Protein AF-A0A1C6SBW3-F1 (afdb_monomer_lite)

Foldseek 3Di:
DQFFQNDFPDDDDDDDDDDDDDFAADPPGRPSRCRLLVVVLVCVLLLFCQLVLQVLSLLLLLRTYPCVVVVRVVPDHTRQKDKDKDWDADPPQDDPVNRQQRIKIKIWIAGNDPNRTFIFIDRGDQAQDDPDSVSRRVCHVVSVVVTAQPVRPHTDTSNCSNCVPPNPWRDDQDDRDCPSHPDDQDDPVPDDPVPDDPVNVVVSVCVRTVVVVVVVVVVVVVVVVVVVVVVVVVVVVVVVVVVCVVPDDDD

Sequence (251 aa):
MINISRLSTHPVPITSRGLITVAGQGPSDSNGAGKSSFIAGLSLLHADDQWRLQSGAQAAAELLFTAELAGQEVVHANADHGYIIGVFVPPASHTIAEIEADALTVWLRINRQAPHVELRWKPQRHVAYGDTENDRAAGADQLWDTLPSSNGRTNIRANKLARTLYGRTVRCVSFLSTSVRASATANLLAQPLNELTPERIFDAIGALTGLNREIDDELKARQKEYQHAVDAQRAQHEYDEWNRRVTSPRT

Structure (mmCIF, N/CA/C/O backbone):
data_AF-A0A1C6SBW3-F1
#
_entry.id   AF-A0A1C6SBW3-F1
#
loop_
_atom_site.group_PDB
_atom_site.id
_atom_site.type_symbol
_atom_site.label_atom_id
_atom_site.label_alt_id
_atom_site.label_comp_id
_atom_site.label_asym_id
_atom_site.label_entity_id
_atom_site.label_seq_id
_atom_site.pdbx_PDB_ins_code
_atom_site.Cartn_x
_atom_site.Cartn_y
_atom_site.Cartn_z
_atom_site.occupancy
_atom_site.B_iso_or_equiv
_atom_site.auth_seq_id
_atom_site.auth_comp_id
_atom_site.auth_asym_id
_atom_site.auth_atom_id
_atom_site.pdbx_PDB_model_num
ATOM 1 N N . MET A 1 1 ? 5.468 -1.674 -20.970 1.00 56.00 1 MET A N 1
ATOM 2 C CA . MET A 1 1 ? 4.285 -0.890 -20.535 1.00 56.00 1 MET A CA 1
ATOM 3 C C . MET A 1 1 ? 4.614 -0.299 -19.174 1.00 56.00 1 MET A C 1
ATOM 5 O O . MET A 1 1 ? 5.057 -1.048 -18.313 1.00 56.00 1 MET A O 1
ATOM 9 N N . ILE A 1 2 ? 4.507 1.020 -19.008 1.00 60.41 2 ILE A N 1
ATOM 10 C CA . ILE A 1 2 ? 4.788 1.682 -17.731 1.00 60.41 2 ILE A CA 1
ATOM 11 C C . ILE A 1 2 ? 3.459 1.819 -16.993 1.00 60.41 2 ILE A C 1
ATOM 13 O O . ILE A 1 2 ? 2.593 2.565 -17.434 1.00 60.41 2 ILE A O 1
ATOM 17 N N . ASN A 1 3 ? 3.280 1.078 -15.902 1.00 84.06 3 ASN A N 1
ATOM 18 C CA . ASN A 1 3 ? 1.974 1.002 -15.241 1.00 84.06 3 ASN A CA 1
ATOM 19 C C . ASN A 1 3 ? 1.889 1.887 -13.991 1.00 84.06 3 ASN A C 1
ATOM 21 O O . ASN A 1 3 ? 0.816 2.389 -13.666 1.00 84.06 3 ASN A O 1
ATOM 25 N N . ILE A 1 4 ? 3.023 2.133 -13.325 1.00 86.44 4 ILE A N 1
ATOM 26 C CA . ILE A 1 4 ? 3.141 3.020 -12.161 1.00 86.44 4 ILE A CA 1
ATOM 27 C C . ILE A 1 4 ? 4.063 4.190 -12.515 1.00 86.44 4 ILE A C 1
ATOM 29 O O . ILE A 1 4 ? 5.281 4.021 -12.611 1.00 86.44 4 ILE A O 1
ATOM 33 N N . SER A 1 5 ? 3.493 5.388 -12.659 1.00 84.62 5 SER A N 1
ATOM 34 C CA . SER A 1 5 ? 4.210 6.631 -12.962 1.00 84.62 5 SER A CA 1
ATOM 35 C C . SER A 1 5 ? 5.200 6.418 -14.109 1.00 84.62 5 SER A C 1
ATOM 37 O O . SER A 1 5 ? 4.789 5.912 -15.136 1.00 84.62 5 SER A O 1
ATOM 39 N N . ARG A 1 6 ? 6.482 6.766 -13.958 1.00 80.94 6 ARG A N 1
ATOM 40 C CA . ARG A 1 6 ? 7.575 6.470 -14.902 1.00 80.94 6 ARG A CA 1
ATOM 41 C C . ARG A 1 6 ? 8.587 5.468 -14.333 1.00 80.94 6 ARG A C 1
ATOM 43 O O . ARG A 1 6 ? 9.769 5.528 -14.659 1.00 80.94 6 ARG A O 1
ATOM 50 N N . LEU A 1 7 ? 8.149 4.611 -13.408 1.00 85.12 7 LEU A N 1
ATOM 51 C CA . LEU A 1 7 ? 9.032 3.663 -12.733 1.00 85.12 7 LEU A CA 1
ATOM 52 C C . LEU A 1 7 ? 9.333 2.465 -13.627 1.00 85.12 7 LEU A C 1
ATOM 54 O O . LEU A 1 7 ? 8.439 1.931 -14.280 1.00 85.12 7 LEU A O 1
ATOM 58 N N . SER A 1 8 ? 10.590 2.026 -13.592 1.00 85.44 8 SER A N 1
ATOM 59 C CA . SER A 1 8 ? 10.989 0.793 -14.261 1.00 85.44 8 SER A CA 1
ATOM 60 C C . SER A 1 8 ? 10.580 -0.449 -13.465 1.00 85.44 8 SER A C 1
ATOM 62 O O . SER A 1 8 ? 10.427 -0.380 -12.245 1.00 85.44 8 SER A O 1
ATOM 64 N N . THR A 1 9 ? 10.522 -1.609 -14.114 1.00 87.81 9 THR A N 1
ATOM 65 C CA . THR A 1 9 ? 10.262 -2.903 -13.443 1.00 87.81 9 THR A CA 1
ATOM 66 C C . THR A 1 9 ? 11.461 -3.498 -12.687 1.00 87.81 9 THR A C 1
ATOM 68 O O . THR A 1 9 ? 11.417 -4.662 -12.285 1.00 87.81 9 THR A O 1
ATOM 71 N N . HIS A 1 10 ? 12.561 -2.757 -12.519 1.00 86.50 10 HIS A N 1
ATOM 72 C CA . HIS A 1 10 ? 13.754 -3.271 -11.843 1.00 86.50 10 HIS A CA 1
ATOM 73 C C . HIS A 1 10 ? 13.516 -3.444 -10.334 1.00 86.50 10 HIS A C 1
ATOM 75 O O . HIS A 1 10 ? 12.997 -2.528 -9.689 1.00 86.50 10 HIS A O 1
ATOM 81 N N . PRO A 1 11 ? 13.918 -4.585 -9.745 1.00 87.56 11 PRO A N 1
ATOM 82 C CA . PRO A 1 11 ? 13.812 -4.784 -8.308 1.00 87.56 11 PRO A CA 1
ATOM 83 C C . PRO A 1 11 ? 14.767 -3.838 -7.576 1.00 87.56 11 PRO A C 1
ATOM 85 O O . PRO A 1 11 ? 15.949 -3.750 -7.907 1.00 87.56 11 PRO A O 1
ATOM 88 N N . VAL A 1 12 ? 14.256 -3.156 -6.552 1.00 89.75 12 VAL A N 1
ATOM 89 C CA . VAL A 1 12 ? 15.050 -2.264 -5.703 1.00 89.75 12 VAL A CA 1
ATOM 90 C C . VAL A 1 12 ? 15.245 -2.936 -4.343 1.00 89.75 12 VAL A C 1
ATOM 92 O O . VAL A 1 12 ? 14.264 -3.103 -3.616 1.00 89.75 12 VAL A O 1
ATOM 95 N N . PRO A 1 13 ? 16.474 -3.348 -3.979 1.00 87.44 13 PRO A N 1
ATOM 96 C CA . PRO A 1 13 ? 16.734 -3.911 -2.663 1.00 87.44 13 PRO A CA 1
ATOM 97 C C . PRO A 1 13 ? 16.635 -2.811 -1.604 1.00 87.44 13 PRO A C 1
ATOM 99 O O . PRO A 1 13 ? 17.234 -1.743 -1.737 1.00 87.44 13 PRO A O 1
ATOM 102 N N . ILE A 1 14 ? 15.883 -3.079 -0.538 1.00 84.62 14 ILE A N 1
ATOM 103 C CA . ILE A 1 14 ? 15.691 -2.149 0.575 1.00 84.62 14 ILE A CA 1
ATOM 104 C C . ILE A 1 14 ? 16.037 -2.869 1.871 1.00 84.62 14 ILE A C 1
ATOM 106 O O . ILE A 1 14 ? 15.528 -3.953 2.145 1.00 84.62 14 ILE A O 1
ATOM 110 N N . THR A 1 15 ? 16.893 -2.252 2.681 1.00 77.94 15 THR A N 1
ATOM 111 C CA . THR A 1 15 ? 17.213 -2.749 4.019 1.00 77.94 15 THR A CA 1
ATOM 112 C C . THR A 1 15 ? 16.279 -2.136 5.059 1.00 77.94 15 THR A C 1
ATOM 114 O O . THR A 1 15 ? 16.044 -0.926 5.077 1.00 77.94 15 THR A O 1
ATOM 117 N N . SER A 1 16 ? 15.739 -2.969 5.948 1.00 64.94 16 SER A N 1
ATOM 118 C CA . SER A 1 16 ? 15.043 -2.494 7.140 1.00 64.94 16 SER A CA 1
ATOM 119 C C . SER A 1 16 ? 16.086 -2.079 8.182 1.00 64.94 16 SER A C 1
ATOM 121 O O . SER A 1 16 ? 16.899 -2.923 8.553 1.00 64.94 16 SER A O 1
ATOM 123 N N . ARG A 1 17 ? 16.003 -0.839 8.699 1.00 66.69 17 ARG A N 1
ATOM 124 C CA . ARG A 1 17 ? 16.898 -0.182 9.695 1.00 66.69 17 ARG A CA 1
ATOM 125 C C . ARG A 1 17 ? 17.955 0.751 9.087 1.00 66.69 17 ARG A C 1
ATOM 127 O O . ARG A 1 17 ? 19.154 0.536 9.230 1.00 66.69 17 ARG A O 1
ATOM 134 N N . GLY A 1 18 ? 17.503 1.839 8.471 1.00 65.88 18 GLY A N 1
ATOM 135 C CA . GLY A 1 18 ? 18.384 2.915 8.025 1.00 65.88 18 GLY A CA 1
ATOM 136 C C . GLY A 1 18 ? 17.617 4.109 7.473 1.00 65.88 18 GLY A C 1
ATOM 137 O O . GLY A 1 18 ? 16.396 4.063 7.320 1.00 65.88 18 GLY A O 1
ATOM 138 N N . LEU A 1 19 ? 18.351 5.175 7.167 1.00 69.62 19 LEU A N 1
ATOM 139 C CA . LEU A 1 19 ? 17.847 6.278 6.358 1.00 69.62 19 LEU A CA 1
ATOM 140 C C . LEU A 1 19 ? 17.915 5.867 4.883 1.00 69.62 19 LEU A C 1
ATOM 142 O O . LEU A 1 19 ? 18.991 5.544 4.383 1.00 69.62 19 LEU A O 1
ATOM 146 N N . ILE A 1 20 ? 16.776 5.888 4.193 1.00 71.12 20 ILE A N 1
ATOM 147 C CA . ILE A 1 20 ? 16.706 5.618 2.755 1.00 71.12 20 ILE A CA 1
ATOM 148 C C . ILE A 1 20 ? 16.597 6.956 2.030 1.00 71.12 20 ILE A C 1
ATOM 150 O O . ILE A 1 20 ? 15.589 7.652 2.147 1.00 71.12 20 ILE A O 1
ATOM 154 N N . THR A 1 21 ? 17.624 7.296 1.256 1.00 75.56 21 THR A N 1
ATOM 155 C CA . THR A 1 21 ? 17.634 8.489 0.404 1.00 75.56 21 THR A CA 1
ATOM 156 C C . THR A 1 21 ? 17.420 8.074 -1.044 1.00 75.56 21 THR A C 1
ATOM 158 O O . THR A 1 21 ? 18.177 7.268 -1.581 1.00 75.56 21 THR A O 1
ATOM 161 N N . VAL A 1 22 ? 16.401 8.642 -1.689 1.00 75.88 22 VAL A N 1
ATOM 162 C CA . VAL A 1 22 ? 16.077 8.366 -3.094 1.00 75.88 22 VAL A CA 1
ATOM 163 C C . VAL A 1 22 ? 16.494 9.565 -3.938 1.00 75.88 22 VAL A C 1
ATOM 165 O O . VAL A 1 22 ? 15.926 10.650 -3.821 1.00 75.88 22 VAL A O 1
ATOM 168 N N . ALA A 1 23 ? 17.483 9.363 -4.803 1.00 76.69 23 ALA A N 1
ATOM 169 C CA . ALA A 1 23 ? 17.956 10.350 -5.766 1.00 76.69 23 ALA A CA 1
ATOM 170 C C . ALA A 1 23 ? 17.757 9.829 -7.196 1.00 76.69 23 ALA A C 1
ATOM 172 O O . ALA A 1 23 ? 17.630 8.631 -7.424 1.00 76.69 23 ALA A O 1
ATOM 173 N N . GLY A 1 24 ? 17.697 10.737 -8.165 1.00 69.94 24 GLY A N 1
ATOM 174 C CA . GLY A 1 24 ? 17.441 10.390 -9.557 1.00 69.94 24 GLY A CA 1
ATOM 175 C C . GLY A 1 24 ? 17.424 11.632 -10.433 1.00 69.94 24 GLY A C 1
ATOM 176 O O . GLY A 1 24 ? 16.961 12.686 -9.987 1.00 69.94 24 GLY A O 1
ATOM 177 N N . GLN A 1 25 ? 17.931 11.484 -11.652 1.00 68.50 25 GLN A N 1
ATOM 178 C CA . GLN A 1 25 ? 17.942 12.506 -12.694 1.00 68.50 25 GLN A CA 1
ATOM 179 C C . GLN A 1 25 ? 16.827 12.209 -13.691 1.00 68.50 25 GLN A C 1
ATOM 181 O O . GLN A 1 25 ? 16.658 11.069 -14.121 1.00 68.50 25 GLN A O 1
ATOM 186 N N . GLY A 1 26 ? 16.029 13.222 -13.991 1.00 63.66 26 GLY A N 1
ATOM 187 C CA . GLY A 1 26 ? 15.037 13.191 -15.051 1.00 63.66 26 GLY A CA 1
ATOM 188 C C . GLY A 1 26 ? 15.633 13.653 -16.385 1.00 63.66 26 GLY A C 1
ATOM 189 O O . GLY A 1 26 ? 16.836 13.890 -16.484 1.00 63.66 26 GLY A O 1
ATOM 190 N N . PRO A 1 27 ? 14.800 13.778 -17.432 1.00 59.75 27 PRO A N 1
ATOM 191 C CA . PRO A 1 27 ? 15.261 14.066 -18.793 1.00 59.75 27 PRO A CA 1
ATOM 192 C C . PRO A 1 27 ? 15.910 15.446 -18.979 1.00 59.75 27 PRO A C 1
ATOM 194 O O . PRO A 1 27 ? 16.678 15.634 -19.917 1.00 59.75 27 PRO A O 1
ATOM 197 N N . SER A 1 28 ? 15.575 16.421 -18.128 1.00 58.84 28 SER A N 1
ATOM 198 C CA . SER A 1 28 ? 16.047 17.813 -18.239 1.00 58.84 28 SER A CA 1
ATOM 199 C C . SER A 1 28 ? 16.617 18.347 -16.923 1.00 58.84 28 SER A C 1
ATOM 201 O O . SER A 1 28 ? 17.561 19.130 -16.929 1.00 58.84 28 SER A O 1
ATOM 203 N N . ASP A 1 29 ? 16.067 17.904 -15.795 1.00 57.97 29 ASP A N 1
ATOM 204 C CA . ASP A 1 29 ? 16.504 18.200 -14.433 1.00 57.97 29 ASP A CA 1
ATOM 205 C C . ASP A 1 29 ? 16.161 17.009 -13.512 1.00 57.97 29 ASP A C 1
ATOM 207 O O . ASP A 1 29 ? 15.801 15.931 -13.973 1.00 57.97 29 ASP A O 1
ATOM 211 N N . SER A 1 30 ? 16.232 17.176 -12.189 1.00 56.03 30 SER A N 1
ATOM 212 C CA . SER A 1 30 ? 15.808 16.146 -11.226 1.00 56.03 30 SER A CA 1
ATOM 213 C C . SER A 1 30 ? 14.298 15.824 -11.310 1.00 56.03 30 SER A C 1
ATOM 215 O O . SER A 1 30 ? 13.860 14.783 -10.813 1.00 56.03 30 SER A O 1
ATOM 217 N N . ASN A 1 31 ? 13.460 16.667 -11.914 1.00 60.16 31 ASN A N 1
ATOM 218 C CA . ASN A 1 31 ? 12.016 16.448 -11.946 1.00 60.16 31 ASN A CA 1
ATOM 219 C C . ASN A 1 31 ? 11.631 15.345 -12.946 1.00 60.16 31 ASN A C 1
ATOM 221 O O . ASN A 1 31 ? 12.322 15.059 -13.917 1.00 60.16 31 ASN A O 1
ATOM 225 N N . GLY A 1 32 ? 10.531 14.639 -12.667 1.00 62.25 32 GLY A N 1
ATOM 226 C CA . GLY A 1 32 ? 10.042 13.562 -13.540 1.00 62.25 32 GLY A CA 1
ATOM 227 C C . GLY A 1 32 ? 10.809 12.232 -13.462 1.00 62.25 32 GLY A C 1
ATOM 228 O O . GLY A 1 32 ? 10.398 11.272 -14.105 1.00 62.25 32 GLY A O 1
ATOM 229 N N . ALA A 1 33 ? 11.849 12.120 -12.626 1.00 68.38 33 ALA A N 1
ATOM 230 C CA . ALA A 1 33 ? 12.617 10.880 -12.418 1.00 68.38 33 ALA A CA 1
ATOM 231 C C . ALA A 1 33 ? 11.881 9.782 -11.610 1.00 68.38 33 ALA A C 1
ATOM 233 O O . ALA A 1 33 ? 12.486 8.793 -11.213 1.00 68.38 33 ALA A O 1
ATOM 234 N N . GLY A 1 34 ? 10.609 9.984 -11.252 1.00 78.44 34 GLY A N 1
ATOM 235 C CA . GLY A 1 34 ? 9.817 9.004 -10.496 1.00 78.44 34 GLY A CA 1
ATOM 236 C C . GLY A 1 34 ? 10.140 8.878 -8.999 1.00 78.44 34 GLY A C 1
ATOM 237 O O . GLY A 1 34 ? 9.495 8.087 -8.322 1.00 78.44 34 GLY A O 1
ATOM 238 N N . LYS A 1 35 ? 11.065 9.675 -8.439 1.00 82.50 35 LYS A N 1
ATOM 239 C CA . LYS A 1 35 ? 11.447 9.625 -7.007 1.00 82.50 35 LYS A CA 1
ATOM 240 C C . LYS A 1 35 ? 10.251 9.673 -6.053 1.00 82.50 35 LYS A C 1
ATOM 242 O O . LYS A 1 35 ? 10.103 8.803 -5.200 1.00 82.50 35 LYS A O 1
ATOM 247 N N . SER A 1 36 ? 9.388 10.677 -6.213 1.00 81.06 36 SER A N 1
ATOM 248 C CA . SER A 1 36 ? 8.212 10.851 -5.355 1.00 81.06 36 SER A CA 1
ATOM 249 C C . SER A 1 36 ? 7.234 9.692 -5.514 1.00 81.06 36 SER A C 1
ATOM 251 O O . SER A 1 36 ? 6.717 9.197 -4.520 1.00 81.06 36 SER A O 1
ATOM 253 N N . SER A 1 37 ? 7.036 9.207 -6.744 1.00 85.62 37 SER A N 1
ATOM 254 C CA . SER A 1 37 ? 6.188 8.044 -7.024 1.00 85.62 37 SER A CA 1
ATOM 255 C C . SER A 1 37 ? 6.740 6.760 -6.403 1.00 85.62 37 SER A C 1
ATOM 257 O O . SER A 1 37 ? 5.964 5.948 -5.915 1.00 85.62 37 SER A O 1
ATOM 259 N N . PHE A 1 38 ? 8.064 6.588 -6.364 1.00 87.12 38 PHE A N 1
ATOM 260 C CA . PHE A 1 38 ? 8.704 5.448 -5.710 1.00 87.12 38 PHE A CA 1
ATOM 261 C C . PHE A 1 38 ? 8.465 5.459 -4.195 1.00 87.12 38 PHE A C 1
ATOM 263 O O . PHE A 1 38 ? 7.980 4.473 -3.643 1.00 87.12 38 PHE A O 1
ATOM 270 N N . ILE A 1 39 ? 8.718 6.590 -3.523 1.00 85.38 39 ILE A N 1
ATOM 271 C CA . ILE A 1 39 ? 8.455 6.727 -2.078 1.00 85.38 39 ILE A CA 1
ATOM 272 C C . ILE A 1 39 ? 6.956 6.569 -1.792 1.00 85.38 39 ILE A C 1
ATOM 274 O O . ILE A 1 39 ? 6.574 5.909 -0.826 1.00 85.38 39 ILE A O 1
ATOM 278 N N . ALA A 1 40 ? 6.097 7.117 -2.653 1.00 87.62 40 ALA A N 1
ATOM 279 C CA . ALA A 1 40 ? 4.656 6.962 -2.534 1.00 87.62 40 ALA A CA 1
ATOM 280 C C . ALA A 1 40 ? 4.237 5.486 -2.640 1.00 87.62 40 ALA A C 1
ATOM 282 O O . ALA A 1 40 ? 3.504 4.999 -1.780 1.00 87.62 40 ALA A O 1
ATOM 283 N N . GLY A 1 41 ? 4.784 4.740 -3.602 1.00 90.38 41 GLY A N 1
ATOM 284 C CA . GLY A 1 41 ? 4.546 3.305 -3.720 1.00 90.38 41 GLY A CA 1
ATOM 285 C C . GLY A 1 41 ? 4.987 2.517 -2.482 1.00 90.38 41 GLY A C 1
ATOM 286 O O . GLY A 1 41 ? 4.239 1.667 -2.000 1.00 90.38 41 GLY A O 1
ATOM 287 N N . LEU A 1 42 ? 6.148 2.849 -1.905 1.00 89.06 42 LEU A N 1
ATOM 288 C CA . LEU A 1 42 ? 6.609 2.252 -0.646 1.00 89.06 42 LEU A CA 1
ATOM 289 C C . LEU A 1 42 ? 5.671 2.567 0.524 1.00 89.06 42 LEU A C 1
ATOM 291 O O . LEU A 1 42 ? 5.324 1.669 1.288 1.00 89.06 42 LEU A O 1
ATOM 295 N N . SER A 1 43 ? 5.220 3.816 0.656 1.00 87.69 43 SER A N 1
ATOM 296 C CA . SER A 1 43 ? 4.294 4.200 1.729 1.00 87.69 43 SER A CA 1
ATOM 297 C C . SER A 1 43 ? 2.951 3.465 1.631 1.00 87.69 43 SER A C 1
ATOM 299 O O . SER A 1 43 ? 2.420 3.018 2.646 1.00 87.69 43 SER A O 1
ATOM 301 N N . LEU A 1 44 ? 2.431 3.268 0.411 1.00 90.31 44 LEU A N 1
ATOM 302 C CA . LEU A 1 44 ? 1.197 2.517 0.183 1.00 90.31 44 LEU A CA 1
ATOM 303 C C . LEU A 1 44 ? 1.385 1.031 0.499 1.00 90.31 44 LEU A C 1
ATOM 305 O O . LEU A 1 44 ? 0.540 0.439 1.171 1.00 90.31 44 LEU A O 1
ATOM 309 N N . LEU A 1 45 ? 2.508 0.443 0.066 1.00 91.62 45 LEU A N 1
ATOM 310 C CA . LEU A 1 45 ? 2.878 -0.933 0.400 1.00 91.62 45 LEU A CA 1
ATOM 311 C C . LEU A 1 45 ? 2.919 -1.148 1.915 1.00 91.62 45 LEU A C 1
ATOM 313 O O . LEU A 1 45 ? 2.420 -2.159 2.400 1.00 91.62 45 LEU A O 1
ATOM 317 N N . HIS A 1 46 ? 3.428 -0.161 2.652 1.00 87.88 46 HIS A N 1
ATOM 318 C CA . HIS A 1 46 ? 3.475 -0.157 4.110 1.00 87.88 46 HIS A CA 1
ATOM 319 C C . HIS A 1 46 ? 2.200 0.337 4.808 1.00 87.88 46 HIS A C 1
ATOM 321 O O . HIS A 1 46 ? 2.210 0.536 6.025 1.00 87.88 46 HIS A O 1
ATOM 327 N N . ALA A 1 47 ? 1.096 0.461 4.070 1.00 87.12 47 ALA A N 1
ATOM 328 C CA . ALA A 1 47 ? -0.217 0.801 4.600 1.00 87.12 47 ALA A CA 1
ATOM 329 C C . ALA A 1 47 ? -0.272 2.130 5.365 1.00 87.12 47 ALA A C 1
ATOM 331 O O . ALA A 1 47 ? -0.988 2.224 6.363 1.00 87.12 47 ALA A O 1
ATOM 332 N N . ASP A 1 48 ? 0.477 3.136 4.915 1.00 83.69 48 ASP A N 1
ATOM 333 C CA . ASP A 1 48 ? 0.410 4.471 5.505 1.00 83.69 48 ASP A CA 1
ATOM 334 C C . ASP A 1 48 ? -1.045 4.984 5.492 1.00 83.69 48 ASP A C 1
ATOM 336 O O . ASP A 1 48 ? -1.725 4.981 4.458 1.00 83.69 48 ASP A O 1
ATOM 340 N N . ASP A 1 49 ? -1.538 5.408 6.657 1.00 76.38 49 ASP A N 1
ATOM 341 C CA . ASP A 1 49 ? -2.929 5.825 6.841 1.00 76.38 49 ASP A CA 1
ATOM 342 C C . ASP A 1 49 ? -3.271 7.096 6.043 1.00 76.38 49 ASP A C 1
ATOM 344 O O . ASP A 1 49 ? -4.433 7.342 5.707 1.00 76.38 49 ASP A O 1
ATOM 348 N N . GLN A 1 50 ? -2.260 7.863 5.616 1.00 77.75 50 GLN A N 1
ATOM 349 C CA . GLN A 1 50 ? -2.445 9.026 4.747 1.00 77.75 50 GLN A CA 1
ATOM 350 C C . GLN A 1 50 ? -3.043 8.682 3.377 1.00 77.75 50 GLN A C 1
ATOM 352 O O . GLN A 1 50 ? -3.642 9.554 2.744 1.00 77.75 50 GLN A O 1
ATOM 357 N N . TRP A 1 51 ? -2.982 7.417 2.949 1.00 83.81 51 TRP A N 1
ATOM 358 C CA . TRP A 1 51 ? -3.700 6.938 1.765 1.00 83.81 51 TRP A CA 1
ATOM 359 C C . TRP A 1 51 ? -5.214 6.843 1.966 1.00 83.81 51 TRP A C 1
ATOM 361 O O . TRP A 1 51 ? -5.922 6.480 1.030 1.00 83.81 51 TRP A O 1
ATOM 371 N N . ARG A 1 52 ? -5.739 7.163 3.159 1.00 84.50 52 ARG A N 1
ATOM 372 C CA . ARG A 1 52 ? -7.168 7.085 3.501 1.00 84.50 52 ARG A CA 1
ATOM 373 C C . ARG A 1 52 ? -7.736 5.714 3.149 1.00 84.50 52 ARG A C 1
ATOM 375 O O . ARG A 1 52 ? -8.749 5.586 2.457 1.00 84.50 52 ARG A O 1
ATOM 382 N N . LEU A 1 53 ? -7.068 4.671 3.635 1.00 86.12 53 LEU A N 1
ATOM 383 C CA . LEU A 1 53 ? -7.381 3.275 3.328 1.00 86.12 53 LEU A CA 1
ATOM 384 C C . LEU A 1 53 ? -8.856 2.933 3.600 1.00 86.12 53 LEU A C 1
ATOM 386 O O . LEU A 1 53 ? -9.483 2.219 2.817 1.00 86.12 53 LEU A O 1
ATOM 390 N N . GLN A 1 54 ? -9.444 3.503 4.659 1.00 84.94 54 GLN A N 1
ATOM 391 C CA . GLN A 1 54 ? -10.864 3.327 4.997 1.00 84.94 54 GLN A CA 1
ATOM 392 C C . GLN A 1 54 ? -11.821 3.880 3.932 1.00 84.94 54 GLN A C 1
ATOM 394 O O . GLN A 1 54 ? -12.908 3.342 3.747 1.00 84.94 54 GLN A O 1
ATOM 399 N N . SER A 1 55 ? -11.401 4.909 3.192 1.00 84.81 55 SER A N 1
ATOM 400 C CA . SER A 1 55 ? -12.139 5.494 2.064 1.00 84.81 55 SER A CA 1
ATOM 401 C C . SER A 1 55 ? -11.816 4.818 0.724 1.00 84.81 55 SER A C 1
ATOM 403 O O . SER A 1 55 ? -12.136 5.350 -0.332 1.00 84.81 55 SER A O 1
ATOM 405 N N . GLY A 1 56 ? -11.158 3.654 0.739 1.00 86.38 56 GLY A N 1
ATOM 406 C CA . GLY A 1 56 ? -10.857 2.892 -0.474 1.00 86.38 56 GLY A CA 1
ATOM 407 C C . GLY A 1 56 ? -9.568 3.295 -1.193 1.00 86.38 56 GLY A C 1
ATOM 408 O O . GLY A 1 56 ? -9.297 2.732 -2.248 1.00 86.38 56 GLY A O 1
ATOM 409 N N . ALA A 1 57 ? -8.776 4.216 -0.630 1.00 88.75 57 ALA A N 1
ATOM 410 C CA . ALA A 1 57 ? -7.499 4.673 -1.185 1.00 88.75 57 ALA A CA 1
ATOM 411 C C . ALA A 1 57 ? -7.560 5.181 -2.635 1.00 88.75 57 ALA A C 1
ATOM 413 O O . ALA A 1 57 ? -6.686 4.883 -3.443 1.00 88.75 57 ALA A O 1
ATOM 414 N N . GLN A 1 58 ? -8.579 5.981 -2.965 1.00 90.50 58 GLN A N 1
ATOM 415 C CA . GLN A 1 58 ? -8.776 6.537 -4.311 1.00 90.50 58 GLN A CA 1
ATOM 416 C C . GLN A 1 58 ? -7.538 7.258 -4.869 1.00 90.50 58 GLN A C 1
ATOM 418 O O . GLN A 1 58 ? -7.216 7.091 -6.041 1.00 90.50 58 GLN A O 1
ATOM 423 N N . ALA A 1 59 ? -6.807 7.991 -4.023 1.00 87.50 59 ALA A N 1
ATOM 424 C CA . ALA A 1 59 ? -5.590 8.701 -4.420 1.00 87.50 59 ALA A CA 1
ATOM 425 C C . ALA A 1 59 ? -4.479 7.769 -4.946 1.00 87.50 59 ALA A C 1
ATOM 427 O O . ALA A 1 59 ? -3.603 8.218 -5.674 1.00 87.50 59 ALA A O 1
ATOM 428 N N . ALA A 1 60 ? -4.513 6.464 -4.642 1.00 90.88 60 ALA A N 1
ATOM 429 C CA . ALA A 1 60 ? -3.552 5.509 -5.197 1.00 90.88 60 ALA A CA 1
ATOM 430 C C . ALA A 1 60 ? -3.609 5.450 -6.732 1.00 90.88 60 ALA A C 1
ATOM 432 O O . ALA A 1 60 ? -2.586 5.196 -7.361 1.00 90.88 60 ALA A O 1
ATOM 433 N N . ALA A 1 61 ? -4.765 5.737 -7.345 1.00 91.12 61 ALA A N 1
ATOM 434 C CA . ALA A 1 61 ? -4.905 5.793 -8.799 1.00 91.12 61 ALA A CA 1
ATOM 435 C C . ALA A 1 61 ? -4.027 6.882 -9.446 1.00 91.12 61 ALA A C 1
ATOM 437 O O . ALA A 1 61 ? -3.634 6.729 -10.599 1.00 91.12 61 ALA A O 1
ATOM 438 N N . GLU A 1 62 ? -3.656 7.936 -8.708 1.00 88.56 62 GLU A N 1
ATOM 439 C CA . GLU A 1 62 ? -2.737 8.988 -9.176 1.00 88.56 62 GLU A CA 1
ATOM 440 C C . GLU A 1 62 ? -1.299 8.470 -9.359 1.00 88.56 62 GLU A C 1
ATOM 442 O O . GLU A 1 62 ? -0.487 9.105 -10.030 1.00 88.56 62 GLU A O 1
ATOM 447 N N . LEU A 1 63 ? -0.971 7.297 -8.801 1.00 89.88 63 LEU A N 1
ATOM 448 C CA . LEU A 1 63 ? 0.305 6.627 -9.053 1.00 89.88 63 LEU A CA 1
ATOM 449 C C . LEU A 1 63 ? 0.360 5.955 -10.423 1.00 89.88 63 LEU A C 1
ATOM 451 O O . LEU A 1 63 ? 1.453 5.596 -10.857 1.00 89.88 63 LEU A O 1
ATOM 455 N N . LEU A 1 64 ? -0.772 5.751 -11.099 1.00 90.81 64 LEU A N 1
ATOM 456 C CA . LEU A 1 64 ? -0.794 5.128 -12.418 1.00 90.81 64 LEU A CA 1
ATOM 457 C C . LEU A 1 64 ? -0.203 6.063 -13.473 1.00 90.81 64 LEU A C 1
ATOM 459 O O . LEU A 1 64 ? -0.358 7.284 -13.417 1.00 90.81 64 LEU A O 1
ATOM 463 N N . PHE A 1 65 ? 0.456 5.482 -14.475 1.00 87.81 65 PHE A N 1
ATOM 464 C CA . PHE A 1 65 ? 0.925 6.262 -15.616 1.00 87.81 65 PHE A CA 1
ATOM 465 C C . PHE A 1 65 ? -0.255 6.952 -16.315 1.00 87.81 65 PHE A C 1
ATOM 467 O O . PHE A 1 65 ? -1.276 6.330 -16.631 1.00 87.81 65 PHE A O 1
ATOM 474 N N . THR A 1 66 ? -0.092 8.245 -16.581 1.00 83.25 66 THR A N 1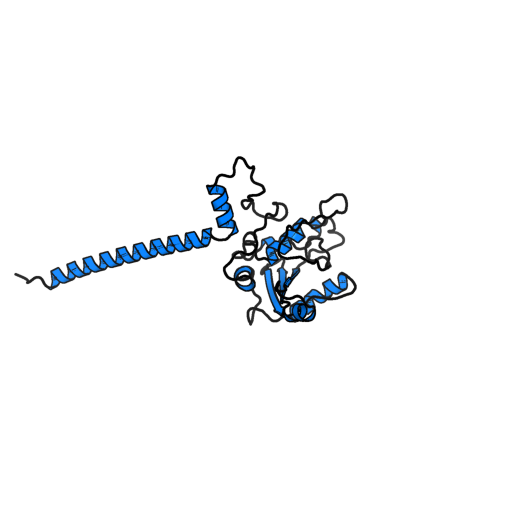
ATOM 475 C CA . THR A 1 66 ? -1.029 9.042 -17.371 1.00 83.25 66 THR A CA 1
ATOM 476 C C . THR A 1 66 ? -0.245 9.736 -18.475 1.00 83.25 66 THR A C 1
ATOM 478 O O . THR A 1 66 ? 0.754 10.402 -18.199 1.00 83.25 66 THR A O 1
ATOM 481 N N . ALA A 1 67 ? -0.686 9.567 -19.719 1.00 78.75 67 ALA A N 1
ATOM 482 C CA . ALA A 1 67 ? 0.011 10.060 -20.901 1.00 78.75 67 ALA A CA 1
ATOM 483 C C . ALA A 1 67 ? 0.070 11.597 -20.954 1.00 78.75 67 ALA A C 1
ATOM 485 O O . ALA A 1 67 ? 1.075 12.153 -21.395 1.00 78.75 67 ALA A O 1
ATOM 486 N N . GLU A 1 68 ? -0.951 12.267 -20.415 1.00 73.75 68 GLU A N 1
ATOM 487 C CA . GLU A 1 68 ? -1.007 13.724 -20.221 1.00 73.75 68 GLU A CA 1
ATOM 488 C C . GLU A 1 68 ? 0.131 14.213 -19.316 1.00 73.75 68 GLU A C 1
ATOM 490 O O . GLU A 1 68 ? 0.985 14.992 -19.734 1.00 73.75 68 GLU A O 1
ATOM 495 N N . LEU A 1 69 ? 0.241 13.654 -18.104 1.00 67.81 69 LEU A N 1
ATOM 496 C CA . LEU A 1 69 ? 1.339 13.943 -17.167 1.00 67.81 69 LEU A CA 1
ATOM 497 C C . LEU A 1 69 ? 2.711 13.525 -17.725 1.00 67.81 69 LEU A C 1
ATOM 499 O O . LEU A 1 69 ? 3.768 13.984 -17.273 1.00 67.81 69 LEU A O 1
ATOM 503 N N . ALA A 1 70 ? 2.716 12.615 -18.699 1.00 64.00 70 ALA A N 1
ATOM 504 C CA . ALA A 1 70 ? 3.914 12.207 -19.402 1.00 64.00 70 ALA A CA 1
ATOM 505 C C . ALA A 1 70 ? 4.348 13.200 -20.497 1.00 64.00 70 ALA A C 1
ATOM 507 O O . ALA A 1 70 ? 5.518 13.185 -20.880 1.00 64.00 70 ALA A O 1
ATOM 508 N N . GLY A 1 71 ? 3.437 14.052 -20.982 1.00 64.06 71 GLY A N 1
ATOM 509 C CA . GLY A 1 71 ? 3.613 14.824 -22.213 1.00 64.06 71 GLY A CA 1
ATOM 510 C C . GLY A 1 71 ? 3.684 13.933 -23.461 1.00 64.06 71 GLY A C 1
ATOM 511 O O . GLY A 1 71 ? 4.330 14.296 -24.439 1.00 64.06 71 GLY A O 1
ATOM 512 N N . GLN A 1 72 ? 3.093 12.733 -23.405 1.00 68.94 72 GLN A N 1
ATOM 513 C CA . GLN A 1 72 ? 3.226 11.675 -24.417 1.00 68.94 72 GLN A CA 1
ATOM 514 C C . GLN A 1 72 ? 1.870 11.142 -24.915 1.00 68.94 72 GLN A C 1
ATOM 516 O O . GLN A 1 72 ? 1.778 9.994 -25.348 1.00 68.94 72 GLN A O 1
ATOM 521 N N . GLU A 1 73 ? 0.822 11.969 -24.891 1.00 69.81 73 GLU A N 1
ATOM 522 C CA . GLU A 1 73 ? -0.552 11.600 -25.290 1.00 69.81 73 GLU A CA 1
ATOM 523 C C . GLU A 1 73 ? -0.669 11.007 -26.699 1.00 69.81 73 GLU A C 1
ATOM 525 O O . GLU A 1 73 ? -1.550 10.197 -26.966 1.00 69.81 73 GLU A O 1
ATOM 530 N N . VAL A 1 74 ? 0.240 11.380 -27.602 1.00 64.25 74 VAL A N 1
ATOM 531 C CA . VAL A 1 74 ? 0.244 10.913 -28.997 1.00 64.25 74 VAL A CA 1
ATOM 532 C C . VAL A 1 74 ? 0.795 9.485 -29.131 1.00 64.25 74 VAL A C 1
ATOM 534 O O . VAL A 1 74 ? 0.498 8.800 -30.106 1.00 64.25 74 VAL A O 1
ATOM 537 N N . VAL A 1 75 ? 1.606 9.024 -28.171 1.00 65.44 75 VAL A N 1
ATOM 538 C CA . VAL A 1 75 ? 2.391 7.777 -28.282 1.00 65.44 75 VAL A CA 1
ATOM 539 C C . VAL A 1 75 ? 1.947 6.717 -27.275 1.00 65.44 75 VAL A C 1
ATOM 541 O O . VAL A 1 75 ? 2.090 5.521 -27.533 1.00 65.44 75 VAL A O 1
ATOM 544 N N . HIS A 1 76 ? 1.396 7.126 -26.132 1.00 70.62 76 HIS A N 1
ATOM 545 C CA . HIS A 1 76 ? 1.043 6.212 -25.053 1.00 70.62 76 HIS A CA 1
ATOM 546 C C . HIS A 1 76 ? -0.380 6.431 -24.550 1.00 70.62 76 HIS A C 1
ATOM 548 O O . HIS A 1 76 ? -0.862 7.554 -24.457 1.00 70.62 76 HIS A O 1
ATOM 554 N N . ALA A 1 77 ? -1.034 5.330 -24.185 1.00 79.50 77 ALA A N 1
ATOM 555 C CA . ALA A 1 77 ? -2.303 5.354 -23.479 1.00 79.50 77 ALA A CA 1
ATOM 556 C C . ALA A 1 77 ? -2.080 5.429 -21.963 1.00 79.50 77 ALA A C 1
ATOM 558 O O . ALA A 1 77 ? -1.030 5.065 -21.430 1.00 79.50 77 ALA A O 1
ATOM 559 N N . ASN A 1 78 ? -3.116 5.880 -21.272 1.00 86.31 78 ASN A N 1
ATOM 560 C CA . ASN A 1 78 ? -3.221 5.831 -19.825 1.00 86.31 78 ASN A CA 1
ATOM 561 C C . ASN A 1 78 ? -3.215 4.380 -19.311 1.00 86.31 78 ASN A C 1
ATOM 563 O O . ASN A 1 78 ? -3.841 3.515 -19.914 1.00 86.31 78 ASN A O 1
ATOM 567 N N . ALA A 1 79 ? -2.553 4.116 -18.181 1.00 89.75 79 ALA A N 1
ATOM 568 C CA . ALA A 1 79 ? -2.566 2.785 -17.572 1.00 89.75 79 ALA A CA 1
ATOM 569 C C . ALA A 1 79 ? -3.876 2.533 -16.805 1.00 89.75 79 ALA A C 1
ATOM 571 O O . ALA A 1 79 ? -4.209 3.285 -15.884 1.00 89.75 79 ALA A O 1
ATOM 572 N N . ASP A 1 80 ? -4.609 1.473 -17.141 1.00 91.38 80 ASP A N 1
ATOM 573 C CA . ASP A 1 80 ? -5.845 1.097 -16.435 1.00 91.38 80 ASP A CA 1
ATOM 574 C C . ASP A 1 80 ? -5.573 0.555 -15.027 1.00 91.38 80 ASP A C 1
ATOM 576 O O . ASP A 1 80 ? -6.342 0.795 -14.089 1.00 91.38 80 ASP A O 1
ATOM 580 N N . HIS A 1 81 ? -4.445 -0.133 -14.864 1.00 93.94 81 HIS A N 1
ATOM 581 C CA . HIS A 1 81 ? -3.966 -0.652 -13.591 1.00 93.94 81 HIS A CA 1
ATOM 582 C C . HIS A 1 81 ? -2.442 -0.764 -13.566 1.00 93.94 81 HIS A C 1
ATOM 584 O O . HIS A 1 81 ? -1.765 -0.639 -14.585 1.00 93.94 81 HIS A O 1
ATOM 590 N N . GLY A 1 82 ? -1.901 -1.025 -12.380 1.00 93.88 82 GLY A N 1
ATOM 591 C CA . GLY A 1 82 ? -0.489 -1.303 -12.165 1.00 93.88 82 GLY A CA 1
ATOM 592 C C . GLY A 1 82 ? -0.247 -2.066 -10.873 1.00 93.88 82 GLY A C 1
ATOM 593 O O . GLY A 1 82 ? -1.159 -2.240 -10.066 1.00 93.88 82 GLY A O 1
ATOM 594 N N . TYR A 1 83 ? 0.987 -2.529 -10.683 1.00 94.56 83 TYR A N 1
ATOM 595 C CA . TYR A 1 83 ? 1.351 -3.364 -9.543 1.00 94.56 83 TYR A CA 1
ATOM 596 C C . TYR A 1 83 ? 2.489 -2.750 -8.740 1.00 94.56 83 TYR A C 1
ATOM 598 O O . TYR A 1 83 ? 3.492 -2.311 -9.299 1.00 94.56 83 TYR A O 1
ATOM 606 N N . ILE A 1 84 ? 2.347 -2.787 -7.419 1.00 94.75 84 ILE A N 1
ATOM 607 C CA . ILE A 1 84 ? 3.451 -2.634 -6.476 1.00 94.75 84 ILE A CA 1
ATOM 608 C C . ILE A 1 84 ? 3.652 -3.992 -5.818 1.00 94.75 84 ILE A C 1
ATOM 610 O O . ILE A 1 84 ? 2.720 -4.553 -5.240 1.00 94.75 84 ILE A O 1
ATOM 614 N N . ILE A 1 85 ? 4.868 -4.521 -5.918 1.00 95.00 85 ILE A N 1
ATOM 615 C CA . ILE A 1 85 ? 5.198 -5.858 -5.432 1.00 95.00 85 ILE A CA 1
ATOM 616 C C . ILE A 1 85 ? 6.299 -5.730 -4.385 1.00 95.00 85 ILE A C 1
ATOM 618 O O . ILE A 1 85 ? 7.393 -5.253 -4.679 1.00 95.00 85 ILE A O 1
ATOM 622 N N . GLY A 1 86 ? 5.995 -6.144 -3.159 1.00 93.94 86 GLY A N 1
ATOM 623 C CA . GLY A 1 86 ? 6.940 -6.192 -2.050 1.00 93.94 86 GLY A CA 1
ATOM 624 C C . GLY A 1 86 ? 7.346 -7.625 -1.747 1.00 93.94 86 GLY A C 1
ATOM 625 O O . GLY A 1 86 ? 6.476 -8.470 -1.555 1.00 93.94 86 GLY A O 1
ATOM 626 N N . VAL A 1 87 ? 8.646 -7.900 -1.662 1.00 94.31 87 VAL A N 1
ATOM 627 C CA . VAL A 1 87 ? 9.163 -9.176 -1.147 1.00 94.31 87 VAL A CA 1
ATOM 628 C C . VAL A 1 87 ? 9.775 -8.910 0.221 1.00 94.31 87 VAL A C 1
ATOM 630 O O . VAL A 1 87 ? 10.762 -8.186 0.334 1.00 94.31 87 VAL A O 1
ATOM 633 N N . PHE A 1 88 ? 9.161 -9.467 1.258 1.00 92.19 88 PHE A N 1
ATOM 634 C CA . PHE A 1 88 ? 9.572 -9.293 2.645 1.00 92.19 88 PHE A CA 1
ATOM 635 C C . PHE A 1 88 ? 10.266 -10.546 3.145 1.00 92.19 88 PHE A C 1
ATOM 637 O O . PHE A 1 88 ? 9.828 -11.652 2.849 1.00 92.19 88 PHE A O 1
ATOM 644 N N . VAL A 1 89 ? 11.320 -10.365 3.931 1.00 91.44 89 VAL A N 1
ATOM 645 C CA . VAL A 1 89 ? 12.073 -11.458 4.546 1.00 91.44 89 VAL A CA 1
ATOM 646 C C . VAL A 1 89 ? 12.322 -11.087 6.009 1.00 91.44 89 VAL A C 1
ATOM 648 O O . VAL A 1 89 ? 12.619 -9.917 6.287 1.00 91.44 89 VAL A O 1
ATOM 651 N N . PRO A 1 90 ? 12.179 -12.022 6.964 1.00 88.31 90 PRO A N 1
ATOM 652 C CA . PRO A 1 90 ? 12.531 -11.770 8.352 1.00 88.31 90 PRO A CA 1
ATOM 653 C C . PRO A 1 90 ? 14.004 -11.356 8.500 1.00 88.31 90 PRO A C 1
ATOM 655 O O . PRO A 1 90 ? 14.879 -11.928 7.856 1.00 88.31 90 PRO A O 1
ATOM 658 N N . PRO A 1 91 ? 14.331 -10.414 9.402 1.00 84.75 91 PRO A N 1
ATOM 659 C CA . PRO A 1 91 ? 15.711 -9.962 9.599 1.00 84.75 91 PRO A CA 1
ATOM 660 C C . PRO A 1 91 ? 16.635 -11.032 10.208 1.00 84.75 91 PRO A C 1
ATOM 662 O O . PRO A 1 91 ? 17.837 -10.801 10.301 1.00 84.75 91 PRO A O 1
ATOM 665 N N . ALA A 1 92 ? 16.071 -12.150 10.676 1.00 87.38 92 ALA A N 1
ATOM 666 C CA . ALA A 1 92 ? 16.796 -13.287 11.238 1.00 87.38 92 ALA A CA 1
ATOM 667 C C . ALA A 1 92 ? 17.199 -14.331 10.179 1.00 87.38 92 ALA A C 1
ATOM 669 O O . ALA A 1 92 ? 17.958 -15.239 10.495 1.00 87.38 92 ALA A O 1
ATOM 670 N N . SER A 1 93 ? 16.692 -14.223 8.946 1.00 90.19 93 SER A N 1
ATOM 671 C CA . SER A 1 93 ? 17.072 -15.110 7.845 1.00 90.19 93 SER A CA 1
ATOM 672 C C . SER A 1 93 ? 18.415 -14.635 7.282 1.00 90.19 93 SER A C 1
ATOM 674 O O . SER A 1 93 ? 18.535 -13.498 6.817 1.00 90.19 93 SER A O 1
ATOM 676 N N . HIS A 1 94 ? 19.445 -15.479 7.349 1.00 88.25 94 HIS A N 1
ATOM 677 C CA . HIS A 1 94 ? 20.827 -15.098 7.029 1.00 88.25 94 HIS A CA 1
ATOM 678 C C . HIS A 1 94 ? 21.418 -15.894 5.864 1.00 88.25 94 HIS A C 1
ATOM 680 O O . HIS A 1 94 ? 22.360 -15.432 5.218 1.00 88.25 94 HIS A O 1
ATOM 686 N N . THR A 1 95 ? 20.869 -17.070 5.567 1.00 93.50 95 THR A N 1
ATOM 687 C CA . THR A 1 95 ? 21.269 -17.891 4.419 1.00 93.50 95 THR A CA 1
ATOM 688 C C . THR A 1 95 ? 20.307 -17.725 3.245 1.00 93.50 95 THR A C 1
ATOM 690 O O . THR A 1 95 ? 19.148 -17.362 3.421 1.00 93.50 95 THR A O 1
ATOM 693 N N . ILE A 1 96 ? 20.762 -18.036 2.027 1.00 90.56 96 ILE A N 1
ATOM 694 C CA . ILE A 1 96 ? 19.901 -17.996 0.830 1.00 90.56 96 ILE A CA 1
ATOM 695 C C . ILE A 1 96 ? 18.698 -18.934 0.993 1.00 90.56 96 ILE A C 1
ATOM 697 O O . ILE A 1 96 ? 17.581 -18.543 0.676 1.00 90.56 96 ILE A O 1
ATOM 701 N N . ALA A 1 97 ? 18.909 -20.137 1.533 1.00 92.62 97 ALA A N 1
ATOM 702 C CA . ALA A 1 97 ? 17.839 -21.108 1.738 1.00 92.62 97 ALA A CA 1
ATOM 703 C C . ALA A 1 97 ? 16.778 -20.606 2.735 1.00 92.62 97 ALA A C 1
ATOM 705 O O . ALA A 1 97 ? 15.587 -20.741 2.472 1.00 92.62 97 ALA A O 1
ATOM 706 N N . GLU A 1 98 ? 17.198 -19.984 3.844 1.00 92.94 98 GLU A N 1
ATOM 707 C CA . GLU A 1 98 ? 16.278 -19.346 4.800 1.00 92.94 98 GLU A CA 1
ATOM 708 C C . GLU A 1 98 ? 15.533 -18.178 4.152 1.00 92.94 98 GLU A C 1
ATOM 710 O O . GLU A 1 98 ? 14.317 -18.086 4.262 1.00 92.94 98 GLU A O 1
ATOM 715 N N . ILE A 1 99 ? 16.239 -17.316 3.416 1.00 91.06 99 ILE A N 1
ATOM 716 C CA . ILE A 1 99 ? 15.639 -16.179 2.707 1.00 91.06 99 ILE A CA 1
ATOM 717 C C . ILE A 1 99 ? 14.570 -16.655 1.713 1.00 91.06 99 ILE A C 1
ATOM 719 O O . ILE A 1 99 ? 13.496 -16.061 1.636 1.00 91.06 99 ILE A O 1
ATOM 723 N N . GLU A 1 100 ? 14.838 -17.715 0.949 1.00 90.94 100 GLU A N 1
ATOM 724 C CA . GLU A 1 100 ? 13.883 -18.268 -0.015 1.00 90.94 100 GLU A CA 1
ATOM 725 C C . GLU A 1 100 ? 12.676 -18.924 0.662 1.00 90.94 100 GLU A C 1
ATOM 727 O O . GLU A 1 100 ? 11.550 -18.775 0.176 1.00 90.94 100 GLU A O 1
ATOM 732 N N . ALA A 1 101 ? 12.897 -19.623 1.777 1.00 92.50 101 ALA A N 1
ATOM 733 C CA . ALA A 1 101 ? 11.844 -20.280 2.543 1.00 92.50 101 ALA A CA 1
ATOM 734 C C . ALA A 1 101 ? 10.935 -19.277 3.270 1.00 92.50 101 ALA A C 1
ATOM 736 O O . ALA A 1 101 ? 9.713 -19.434 3.251 1.00 92.50 101 ALA A O 1
ATOM 737 N N . ASP A 1 102 ? 11.525 -18.237 3.860 1.00 94.00 102 ASP A N 1
ATOM 738 C CA . ASP A 1 102 ? 10.838 -17.275 4.724 1.00 94.00 102 ASP A CA 1
ATOM 739 C C . ASP A 1 102 ? 10.282 -16.061 3.968 1.00 94.00 102 ASP A C 1
ATOM 741 O O . ASP A 1 102 ? 9.568 -15.235 4.548 1.00 94.00 102 ASP A O 1
ATOM 745 N N . ALA A 1 103 ? 10.608 -15.919 2.681 1.00 94.31 103 ALA A N 1
ATOM 746 C CA . ALA A 1 103 ? 10.110 -14.826 1.864 1.00 94.31 103 ALA A CA 1
ATOM 747 C C . ALA A 1 103 ? 8.573 -14.782 1.852 1.00 94.31 103 ALA A C 1
ATOM 749 O O . ALA A 1 103 ? 7.889 -15.796 1.736 1.00 94.31 103 ALA A O 1
ATOM 750 N N . LEU A 1 104 ? 8.018 -13.576 1.895 1.00 93.62 104 LEU A N 1
ATOM 751 C CA . LEU A 1 104 ? 6.603 -13.306 1.682 1.00 93.62 104 LEU A CA 1
ATOM 752 C C . LEU A 1 104 ? 6.474 -12.291 0.554 1.00 93.62 104 LEU A C 1
ATOM 754 O O . LEU A 1 104 ? 6.921 -11.151 0.683 1.00 93.62 104 LEU A O 1
ATOM 758 N N . THR A 1 105 ? 5.833 -12.689 -0.541 1.00 94.94 105 THR A N 1
ATOM 759 C CA . THR A 1 105 ? 5.554 -11.778 -1.648 1.00 94.94 105 THR A CA 1
ATOM 760 C C . THR A 1 105 ? 4.155 -11.194 -1.507 1.00 94.94 105 THR A C 1
ATOM 762 O O . THR A 1 105 ? 3.159 -11.917 -1.503 1.00 94.94 105 THR A O 1
ATOM 765 N N . VAL A 1 106 ? 4.082 -9.872 -1.424 1.00 94.25 106 VAL A N 1
ATOM 766 C CA . VAL A 1 106 ? 2.864 -9.069 -1.343 1.00 94.25 106 VAL A CA 1
ATOM 767 C C . VAL A 1 106 ? 2.665 -8.345 -2.666 1.00 94.25 106 VAL A C 1
ATOM 769 O O . VAL A 1 106 ? 3.562 -7.654 -3.138 1.00 94.25 106 VAL A O 1
ATOM 772 N N . TRP A 1 107 ? 1.475 -8.473 -3.237 1.00 95.81 107 TRP A N 1
ATOM 773 C CA . TRP A 1 107 ? 1.057 -7.790 -4.450 1.00 95.81 107 TRP A CA 1
ATOM 774 C C . TRP A 1 107 ? -0.059 -6.805 -4.137 1.00 95.81 107 TRP A C 1
ATOM 776 O O . TRP A 1 107 ? -1.125 -7.194 -3.656 1.00 95.81 107 TRP A O 1
ATOM 786 N N . LEU A 1 108 ? 0.171 -5.540 -4.473 1.00 95.44 108 LEU A N 1
ATOM 787 C CA . LEU A 1 108 ? -0.858 -4.516 -4.531 1.00 95.44 108 LEU A CA 1
ATOM 788 C C . LEU A 1 108 ? -1.160 -4.200 -5.987 1.00 95.44 108 LEU A C 1
ATOM 790 O O . LEU A 1 108 ? -0.308 -3.663 -6.693 1.00 95.44 108 LEU A O 1
ATOM 794 N N . ARG A 1 109 ? -2.380 -4.506 -6.421 1.00 95.38 109 ARG A N 1
ATOM 795 C CA . ARG A 1 109 ? -2.919 -4.020 -7.688 1.00 95.38 109 ARG A CA 1
ATOM 796 C C . ARG A 1 109 ? -3.588 -2.675 -7.445 1.00 95.38 109 ARG A C 1
ATOM 798 O O . ARG A 1 109 ? -4.513 -2.581 -6.639 1.00 95.38 109 ARG A O 1
ATOM 805 N N . ILE A 1 110 ? -3.114 -1.651 -8.139 1.00 95.88 110 ILE A N 1
ATOM 806 C CA . ILE A 1 110 ? -3.729 -0.328 -8.186 1.00 95.88 110 ILE A CA 1
ATOM 807 C C . ILE A 1 110 ? -4.590 -0.273 -9.437 1.00 95.88 110 ILE A C 1
ATOM 809 O O . ILE A 1 110 ? -4.084 -0.511 -10.529 1.00 95.88 110 ILE A O 1
ATOM 813 N N . ASN A 1 111 ? -5.862 0.070 -9.285 1.00 94.94 111 ASN A N 1
ATOM 814 C CA . ASN A 1 111 ? -6.800 0.216 -10.390 1.00 94.94 111 ASN A CA 1
ATOM 815 C C . ASN A 1 111 ? -7.226 1.679 -10.530 1.00 94.94 111 ASN A C 1
ATOM 817 O O . ASN A 1 111 ? -7.472 2.381 -9.541 1.00 94.94 111 ASN A O 1
ATOM 821 N N . ARG A 1 112 ? -7.371 2.137 -11.775 1.00 93.25 112 ARG A N 1
ATOM 822 C CA . ARG A 1 112 ? -7.868 3.485 -12.076 1.00 93.25 112 ARG A CA 1
ATOM 823 C C . ARG A 1 112 ? -9.303 3.673 -11.595 1.00 93.25 112 ARG A C 1
ATOM 825 O O . ARG A 1 112 ? -9.662 4.744 -11.116 1.00 93.25 112 ARG A O 1
ATOM 832 N N . GLN A 1 113 ? -10.106 2.617 -11.689 1.00 93.50 113 GLN A N 1
ATOM 833 C CA . GLN A 1 113 ? -11.481 2.569 -11.200 1.00 93.50 113 GLN A CA 1
ATOM 834 C C . GLN A 1 113 ? -11.583 1.756 -9.907 1.00 93.50 113 GLN A C 1
ATOM 836 O O . GLN A 1 113 ? -10.697 0.972 -9.569 1.00 93.50 113 GLN A O 1
ATOM 841 N N . ALA A 1 114 ? -12.685 1.933 -9.178 1.00 91.06 114 ALA A N 1
ATOM 842 C CA . ALA A 1 114 ? -12.950 1.142 -7.987 1.00 91.06 114 ALA A CA 1
ATOM 843 C C . ALA A 1 114 ? -13.070 -0.362 -8.337 1.00 91.06 114 ALA A C 1
ATOM 845 O O . ALA A 1 114 ? -13.759 -0.700 -9.300 1.00 91.06 114 ALA A O 1
ATOM 846 N N . PRO A 1 115 ? -12.481 -1.278 -7.543 1.00 92.50 115 PRO A N 1
ATOM 847 C CA . PRO A 1 115 ? -11.731 -1.026 -6.310 1.00 92.50 115 PRO A CA 1
ATOM 848 C C . PRO A 1 115 ? -10.299 -0.535 -6.584 1.00 92.50 115 PRO A C 1
ATOM 850 O O . PRO A 1 115 ? -9.506 -1.254 -7.177 1.00 92.50 115 PRO A O 1
ATOM 853 N N . HIS A 1 116 ? -9.943 0.656 -6.087 1.00 94.19 116 HIS A N 1
ATOM 854 C CA . HIS A 1 116 ? -8.671 1.315 -6.421 1.00 94.19 116 HIS A CA 1
ATOM 855 C C . HIS A 1 116 ? -7.423 0.584 -5.930 1.00 94.19 116 HIS A C 1
ATOM 857 O O . HIS A 1 116 ? -6.363 0.737 -6.525 1.00 94.19 116 HIS A O 1
ATOM 863 N N . VAL A 1 117 ? -7.536 -0.201 -4.856 1.00 94.94 117 VAL A N 1
ATOM 864 C CA . VAL A 1 117 ? -6.443 -1.034 -4.350 1.00 94.94 117 VAL A CA 1
ATOM 865 C C . VAL A 1 117 ? -6.970 -2.412 -3.992 1.00 94.94 117 VAL A C 1
ATOM 867 O O . VAL A 1 117 ? -7.926 -2.551 -3.216 1.00 94.94 117 VAL A O 1
ATOM 870 N N . GLU A 1 118 ? -6.291 -3.423 -4.517 1.00 94.62 118 GLU A N 1
ATOM 871 C CA . GLU A 1 118 ? -6.510 -4.827 -4.212 1.00 94.62 118 GLU A CA 1
ATOM 872 C C . GLU A 1 118 ? -5.208 -5.485 -3.761 1.00 94.62 118 GLU A C 1
ATOM 874 O O . GLU A 1 118 ? -4.148 -5.266 -4.338 1.00 94.62 118 GLU A O 1
ATOM 879 N N . LEU A 1 119 ? -5.303 -6.319 -2.732 1.00 93.94 119 LEU A N 1
ATOM 880 C CA . LEU A 1 119 ? -4.183 -7.004 -2.106 1.00 93.94 119 LEU A CA 1
ATOM 881 C C . LEU A 1 119 ? -4.301 -8.518 -2.310 1.00 93.94 119 LEU A C 1
ATOM 883 O O . LEU A 1 119 ? -5.342 -9.119 -2.007 1.00 93.94 119 LEU A O 1
ATOM 887 N N . ARG A 1 120 ? -3.186 -9.114 -2.741 1.00 94.06 120 ARG A N 1
ATOM 888 C CA . ARG A 1 120 ? -2.899 -10.553 -2.696 1.00 94.06 120 ARG A CA 1
ATOM 889 C C . ARG A 1 120 ? -1.517 -10.789 -2.086 1.00 94.06 120 ARG A C 1
ATOM 891 O O . ARG A 1 120 ? -0.644 -9.933 -2.178 1.00 94.06 120 ARG A O 1
ATOM 898 N N . TRP A 1 121 ? -1.288 -11.946 -1.480 1.00 92.25 121 TRP A N 1
ATOM 899 C CA . TRP A 1 121 ? 0.053 -12.369 -1.063 1.00 92.25 121 TRP A CA 1
ATOM 900 C C . TRP A 1 121 ? 0.238 -13.872 -1.207 1.00 92.25 121 TRP A C 1
ATOM 902 O O . TRP A 1 121 ? -0.729 -14.639 -1.253 1.00 92.25 121 TRP A O 1
ATOM 912 N N . LYS A 1 122 ? 1.502 -14.286 -1.237 1.00 92.62 122 LYS A N 1
ATOM 913 C CA . LYS A 1 122 ? 1.909 -15.685 -1.277 1.00 92.62 122 LYS A CA 1
ATOM 914 C C . LYS A 1 122 ? 3.259 -15.865 -0.573 1.00 92.62 122 LYS A C 1
ATOM 916 O O . LYS A 1 122 ? 4.116 -14.990 -0.714 1.00 92.62 122 LYS A O 1
ATOM 921 N N . PRO A 1 123 ? 3.462 -16.967 0.172 1.00 92.25 123 PRO A N 1
ATOM 922 C CA . PRO A 1 123 ? 4.790 -17.349 0.638 1.00 92.25 123 PRO A CA 1
ATOM 923 C C . PRO A 1 123 ? 5.758 -17.547 -0.530 1.00 92.25 123 PRO A C 1
ATOM 925 O O . PRO A 1 123 ? 5.342 -17.854 -1.650 1.00 92.25 123 PRO A O 1
ATOM 928 N N . GLN A 1 124 ? 7.044 -17.434 -0.225 1.00 91.81 124 GLN A N 1
ATOM 929 C CA . GLN A 1 124 ? 8.169 -17.508 -1.147 1.00 91.81 124 GLN A CA 1
ATOM 930 C C . GLN A 1 124 ? 8.165 -16.386 -2.194 1.00 91.81 124 GLN A C 1
ATOM 932 O O . GLN A 1 124 ? 7.273 -15.532 -2.254 1.00 91.81 124 GLN A O 1
ATOM 937 N N . ARG A 1 125 ? 9.206 -16.360 -3.031 1.00 91.31 125 ARG A N 1
ATOM 938 C CA . ARG A 1 125 ? 9.323 -15.408 -4.137 1.00 91.31 125 ARG A CA 1
ATOM 939 C C . ARG A 1 125 ? 8.283 -15.718 -5.214 1.00 91.31 125 ARG A C 1
ATOM 941 O O . ARG A 1 125 ? 8.319 -16.773 -5.841 1.00 91.31 125 ARG A O 1
ATOM 948 N N . HIS A 1 126 ? 7.405 -14.758 -5.483 1.00 91.94 126 HIS A N 1
ATOM 949 C CA . HIS A 1 126 ? 6.392 -14.870 -6.528 1.00 91.94 126 HIS A CA 1
ATOM 950 C C . HIS A 1 126 ? 6.299 -13.569 -7.325 1.00 91.94 126 HIS A C 1
ATOM 952 O O . HIS A 1 126 ? 5.324 -12.830 -7.222 1.00 91.94 126 HIS A O 1
ATOM 958 N N . VAL A 1 127 ? 7.358 -13.264 -8.073 1.00 91.81 127 VAL A N 1
ATOM 959 C CA . VAL A 1 127 ? 7.509 -12.036 -8.868 1.00 91.81 127 VAL A CA 1
ATOM 960 C C . VAL A 1 127 ? 7.662 -12.382 -10.344 1.00 91.81 127 VAL A C 1
ATOM 962 O O . VAL A 1 127 ? 8.207 -13.438 -10.670 1.00 91.81 127 VAL A O 1
ATOM 965 N N . ALA A 1 128 ? 7.192 -11.504 -11.231 1.00 90.50 128 ALA A N 1
ATOM 966 C CA . ALA A 1 128 ? 7.377 -11.689 -12.664 1.00 90.50 128 ALA A CA 1
ATOM 967 C C . ALA A 1 128 ? 8.872 -11.619 -13.012 1.00 90.50 128 ALA A C 1
ATOM 969 O O . ALA A 1 128 ? 9.602 -10.760 -12.510 1.00 90.50 128 ALA A O 1
ATOM 970 N N . TYR A 1 129 ? 9.321 -12.534 -13.866 1.00 88.81 129 TYR A N 1
ATOM 971 C CA . TYR A 1 129 ? 10.707 -12.640 -14.306 1.00 88.81 129 TYR A CA 1
ATOM 972 C C . TYR A 1 129 ? 10.774 -12.555 -15.829 1.00 88.81 129 TYR A C 1
ATOM 974 O O . TYR A 1 129 ? 9.868 -13.015 -16.519 1.00 88.81 129 TYR A O 1
ATOM 982 N N . GLY A 1 130 ? 11.844 -11.953 -16.335 1.00 87.69 130 GLY A N 1
ATOM 983 C CA . GLY A 1 130 ? 12.078 -11.762 -17.757 1.00 87.69 130 GLY A CA 1
ATOM 984 C C . GLY A 1 130 ? 13.325 -10.919 -17.988 1.00 87.69 130 GLY A C 1
ATOM 985 O O . GLY A 1 130 ? 13.687 -10.088 -17.142 1.00 87.69 130 GLY A O 1
ATOM 986 N N . ASP A 1 131 ? 13.973 -11.146 -19.126 1.00 88.12 131 ASP A N 1
ATOM 987 C CA . ASP A 1 131 ? 15.236 -10.500 -19.483 1.00 88.12 131 ASP A CA 1
ATOM 988 C C . ASP A 1 131 ? 15.029 -9.018 -19.807 1.00 88.12 131 ASP A C 1
ATOM 990 O O . ASP A 1 131 ? 15.851 -8.171 -19.446 1.00 88.12 131 ASP A O 1
ATOM 994 N N . THR A 1 132 ? 13.881 -8.669 -20.397 1.00 88.50 132 THR A N 1
ATOM 995 C CA . THR A 1 132 ? 13.511 -7.278 -20.657 1.00 88.50 132 THR A CA 1
ATOM 996 C C . THR A 1 132 ? 12.482 -6.750 -19.661 1.00 88.50 132 THR A C 1
ATOM 998 O O . THR A 1 132 ? 11.746 -7.483 -18.997 1.00 88.50 132 THR A O 1
ATOM 1001 N N . GLU A 1 133 ? 12.401 -5.425 -19.567 1.00 85.44 133 GLU A N 1
ATOM 1002 C CA . GLU A 1 133 ? 11.356 -4.759 -18.793 1.00 85.44 133 GLU A CA 1
ATOM 1003 C C . GLU A 1 133 ? 9.947 -5.091 -19.301 1.00 85.44 133 GLU A C 1
ATOM 1005 O O . GLU A 1 133 ? 9.029 -5.249 -18.493 1.00 85.44 133 GLU A O 1
ATOM 1010 N N . ASN A 1 134 ? 9.779 -5.228 -20.618 1.00 84.19 134 ASN A N 1
ATOM 1011 C CA . ASN A 1 134 ? 8.494 -5.583 -21.205 1.00 84.19 134 ASN A CA 1
ATOM 1012 C C . ASN A 1 134 ? 8.085 -7.014 -20.852 1.00 84.19 134 ASN A C 1
ATOM 1014 O O . ASN A 1 134 ? 6.914 -7.217 -20.551 1.00 84.19 134 ASN A O 1
ATOM 1018 N N . ASP A 1 135 ? 9.023 -7.963 -20.804 1.00 87.69 135 ASP A N 1
ATOM 1019 C CA . ASP A 1 135 ? 8.728 -9.346 -20.401 1.00 87.69 135 ASP A CA 1
ATOM 1020 C C . ASP A 1 135 ? 8.227 -9.396 -18.955 1.00 87.69 135 ASP A C 1
ATOM 1022 O O . ASP A 1 135 ? 7.195 -10.000 -18.658 1.00 87.69 135 ASP A O 1
ATOM 1026 N N . ARG A 1 136 ? 8.912 -8.678 -18.052 1.00 88.94 136 ARG A N 1
ATOM 1027 C CA . ARG A 1 136 ? 8.501 -8.571 -16.644 1.00 88.94 136 ARG A CA 1
ATOM 1028 C C . ARG A 1 136 ? 7.135 -7.906 -16.4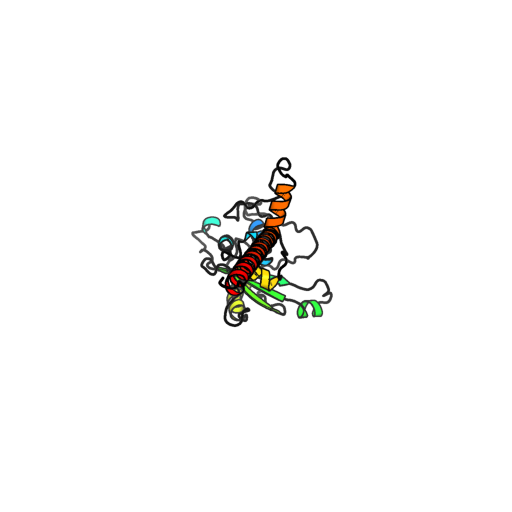94 1.00 88.94 136 ARG A C 1
ATOM 1030 O O . ARG A 1 136 ? 6.324 -8.364 -15.694 1.00 88.94 136 ARG A O 1
ATOM 1037 N N . ALA A 1 137 ? 6.869 -6.842 -17.254 1.00 85.56 137 ALA A N 1
ATOM 1038 C CA . ALA A 1 137 ? 5.580 -6.156 -17.225 1.00 85.56 137 ALA A CA 1
ATOM 1039 C C . ALA A 1 137 ? 4.445 -7.034 -17.782 1.00 85.56 137 ALA A C 1
ATOM 1041 O O . ALA A 1 137 ? 3.380 -7.103 -17.174 1.00 85.56 137 ALA A O 1
ATOM 1042 N N . ALA A 1 138 ? 4.676 -7.728 -18.900 1.00 85.25 138 ALA A N 1
ATOM 1043 C CA . ALA A 1 138 ? 3.684 -8.581 -19.552 1.00 85.25 138 ALA A CA 1
ATOM 1044 C C . ALA A 1 138 ? 3.316 -9.806 -18.701 1.00 85.25 138 ALA A C 1
ATOM 1046 O O . ALA A 1 138 ? 2.152 -10.197 -18.648 1.00 85.25 138 ALA A O 1
ATOM 1047 N N . GLY A 1 139 ? 4.286 -10.383 -17.985 1.00 89.44 139 GLY A N 1
ATOM 1048 C CA . GLY A 1 139 ? 4.045 -11.520 -17.095 1.00 89.44 139 GLY A CA 1
ATOM 1049 C C . GLY A 1 139 ? 3.287 -11.174 -15.807 1.00 89.44 139 GLY A C 1
ATOM 1050 O O . GLY A 1 139 ? 2.825 -12.082 -15.115 1.00 89.44 139 GLY A O 1
ATOM 1051 N N . ALA A 1 140 ? 3.148 -9.890 -15.458 1.00 91.75 140 ALA A N 1
ATOM 1052 C CA . ALA A 1 140 ? 2.567 -9.476 -14.183 1.00 91.75 140 ALA A CA 1
ATOM 1053 C C . ALA A 1 140 ? 1.071 -9.813 -14.065 1.00 91.75 140 ALA A C 1
ATOM 1055 O O . ALA A 1 140 ? 0.656 -10.322 -13.026 1.00 91.75 140 ALA A O 1
ATOM 1056 N N . ASP A 1 141 ? 0.282 -9.587 -15.122 1.00 91.56 141 ASP A N 1
ATOM 1057 C CA . ASP A 1 141 ? -1.159 -9.886 -15.126 1.00 91.56 141 ASP A CA 1
ATOM 1058 C C . ASP A 1 141 ? -1.420 -11.389 -15.012 1.00 91.56 141 ASP A C 1
ATOM 1060 O O . ASP A 1 141 ? -2.191 -11.832 -14.162 1.00 91.56 141 ASP A O 1
ATOM 1064 N N . GLN A 1 142 ? -0.696 -12.185 -15.803 1.00 91.00 142 GLN A N 1
ATOM 1065 C CA . GLN A 1 142 ? -0.786 -13.640 -15.738 1.00 91.00 142 GLN A CA 1
ATOM 1066 C C . GLN A 1 142 ? -0.448 -14.148 -14.333 1.00 91.00 142 GLN A C 1
ATOM 1068 O O . GLN A 1 142 ? -1.159 -14.990 -13.784 1.00 91.00 142 GLN A O 1
ATOM 1073 N N . LEU A 1 143 ? 0.626 -13.630 -13.733 1.00 93.00 143 LEU A N 1
ATOM 1074 C CA . LEU A 1 143 ? 1.049 -14.042 -12.402 1.00 93.00 143 LEU A CA 1
ATOM 1075 C C . LEU A 1 143 ? 0.030 -13.626 -11.337 1.00 93.00 143 LEU A C 1
ATOM 1077 O O . LEU A 1 143 ? -0.314 -14.440 -10.477 1.00 93.00 143 LEU A O 1
ATOM 1081 N N . TRP A 1 144 ? -0.503 -12.405 -11.434 1.00 92.38 144 TRP A N 1
ATOM 1082 C CA . TRP A 1 144 ? -1.578 -11.929 -10.574 1.00 92.38 144 TRP A CA 1
ATOM 1083 C C . TRP A 1 144 ? -2.781 -12.867 -10.620 1.00 92.38 144 TRP A C 1
ATOM 1085 O O . TRP A 1 144 ? -3.266 -13.259 -9.560 1.00 92.38 144 TRP A O 1
ATOM 1095 N N . ASP A 1 145 ? -3.226 -13.290 -11.801 1.00 90.88 145 ASP A N 1
ATOM 1096 C CA . ASP A 1 145 ? -4.375 -14.188 -11.955 1.00 90.88 145 ASP A CA 1
ATOM 1097 C C . ASP A 1 145 ? -4.147 -15.578 -11.344 1.00 90.88 145 ASP A C 1
ATOM 1099 O O . ASP A 1 145 ? -5.100 -16.205 -10.877 1.00 90.88 145 ASP A O 1
ATOM 1103 N N . THR A 1 146 ? -2.893 -16.036 -11.256 1.00 90.31 146 THR A N 1
ATOM 1104 C CA . THR A 1 146 ? -2.551 -17.296 -10.569 1.00 90.31 146 THR A CA 1
ATOM 1105 C C . THR A 1 146 ? -2.485 -17.183 -9.043 1.00 90.31 146 THR A C 1
ATOM 1107 O O . THR A 1 146 ? -2.467 -18.204 -8.347 1.00 90.31 146 THR A O 1
ATOM 1110 N N . LEU A 1 147 ? -2.431 -15.964 -8.495 1.00 89.69 147 LEU A N 1
ATOM 1111 C CA . LEU A 1 147 ? -2.384 -15.764 -7.051 1.00 89.69 147 LEU A CA 1
ATOM 1112 C C . LEU A 1 147 ? -3.732 -16.122 -6.408 1.00 89.69 147 LEU A C 1
ATOM 1114 O O . LEU A 1 147 ? -4.787 -15.701 -6.893 1.00 89.69 147 LEU A O 1
ATOM 1118 N N . PRO A 1 148 ? -3.724 -16.833 -5.266 1.00 85.19 148 PRO A N 1
ATOM 1119 C CA . PRO A 1 148 ? -4.951 -17.109 -4.541 1.00 85.19 148 PRO A CA 1
ATOM 1120 C C . PRO A 1 148 ? -5.590 -15.802 -4.062 1.00 85.19 148 PRO A C 1
ATOM 1122 O O . PRO A 1 148 ? -4.912 -14.855 -3.657 1.00 85.19 148 PRO A O 1
ATOM 1125 N N . SER A 1 149 ? -6.921 -15.773 -4.049 1.00 81.19 149 SER A N 1
ATOM 1126 C CA . SER A 1 149 ? -7.658 -14.686 -3.407 1.00 81.19 149 SER A CA 1
ATOM 1127 C C . SER A 1 149 ? -7.393 -14.724 -1.900 1.00 81.19 149 SER A C 1
ATOM 1129 O O . SER A 1 149 ? -7.848 -15.626 -1.198 1.00 81.19 149 SER A O 1
ATOM 1131 N N . SER A 1 150 ? -6.653 -13.744 -1.383 1.00 76.44 150 SER A N 1
ATOM 1132 C CA . SER A 1 150 ? -6.163 -13.764 0.002 1.00 76.44 150 SER A CA 1
ATOM 1133 C C . SER A 1 150 ? -7.246 -13.568 1.080 1.00 76.44 150 SER A C 1
ATOM 1135 O O . SER A 1 150 ? -6.963 -13.731 2.262 1.00 76.44 150 SER A O 1
ATOM 1137 N N . ASN A 1 151 ? -8.500 -13.282 0.701 1.00 74.31 151 ASN A N 1
ATOM 1138 C CA . ASN A 1 151 ? -9.679 -13.313 1.585 1.00 74.31 151 ASN A CA 1
ATOM 1139 C C . ASN A 1 151 ? -10.654 -14.449 1.202 1.00 74.31 151 ASN A C 1
ATOM 1141 O O . ASN A 1 151 ? -11.877 -14.307 1.271 1.00 74.31 151 ASN A O 1
ATOM 1145 N N . GLY A 1 152 ? -10.114 -15.580 0.741 1.00 75.19 152 GLY A N 1
ATOM 1146 C CA . GLY A 1 152 ? -10.871 -16.768 0.349 1.00 75.19 152 GLY A CA 1
ATOM 1147 C C . GLY A 1 152 ? -11.516 -16.617 -1.027 1.00 75.19 152 GLY A C 1
ATOM 1148 O O . GLY A 1 152 ? -11.007 -17.150 -2.005 1.00 75.19 152 GLY A O 1
ATOM 1149 N N . ARG A 1 153 ? -12.638 -15.888 -1.113 1.00 75.25 153 ARG A N 1
ATOM 1150 C CA . ARG A 1 153 ? -13.396 -15.702 -2.373 1.00 75.25 153 ARG A CA 1
ATOM 1151 C C . ARG A 1 153 ? -13.145 -14.367 -3.066 1.00 75.25 153 ARG A C 1
ATOM 1153 O O . ARG A 1 153 ? -13.469 -14.231 -4.238 1.00 75.25 153 ARG A O 1
ATOM 1160 N N . THR A 1 154 ? -12.618 -13.375 -2.351 1.00 82.00 154 THR A N 1
ATOM 1161 C CA . THR A 1 154 ? -12.364 -12.040 -2.904 1.00 82.00 154 THR A CA 1
ATOM 1162 C C . THR A 1 154 ? -10.960 -11.565 -2.582 1.00 82.00 154 THR A C 1
ATOM 1164 O O . THR A 1 154 ? -10.313 -12.061 -1.657 1.00 82.00 154 THR A O 1
ATOM 1167 N N . ASN A 1 155 ? -10.520 -10.541 -3.302 1.00 85.81 155 ASN A N 1
ATOM 1168 C CA . ASN A 1 155 ? -9.324 -9.796 -2.942 1.00 85.81 155 ASN A CA 1
ATOM 1169 C C . ASN A 1 155 ? -9.558 -8.979 -1.672 1.00 85.81 155 ASN A C 1
ATOM 1171 O O . ASN A 1 155 ? -10.696 -8.634 -1.319 1.00 85.81 155 ASN A O 1
ATOM 1175 N N . ILE A 1 156 ? -8.464 -8.661 -0.987 1.00 88.31 156 ILE A N 1
ATOM 1176 C CA . ILE A 1 156 ? -8.496 -7.737 0.141 1.00 88.31 156 ILE A CA 1
ATOM 1177 C C . ILE A 1 156 ? -8.457 -6.324 -0.408 1.00 88.31 156 ILE A C 1
ATOM 1179 O O . ILE A 1 156 ? -7.650 -6.012 -1.272 1.00 88.31 156 ILE A O 1
ATOM 1183 N N . ARG A 1 157 ? -9.359 -5.474 0.075 1.00 91.31 157 ARG A N 1
ATOM 1184 C CA . ARG A 1 157 ? -9.462 -4.078 -0.356 1.00 91.31 157 ARG A CA 1
ATOM 1185 C C . ARG A 1 157 ? -8.632 -3.174 0.552 1.00 91.31 157 ARG A C 1
ATOM 1187 O O . ARG A 1 157 ? -8.279 -3.570 1.666 1.00 91.31 157 ARG A O 1
ATOM 1194 N N . ALA A 1 158 ? -8.398 -1.943 0.098 1.00 89.12 158 ALA A N 1
ATOM 1195 C CA . ALA A 1 158 ? -7.642 -0.9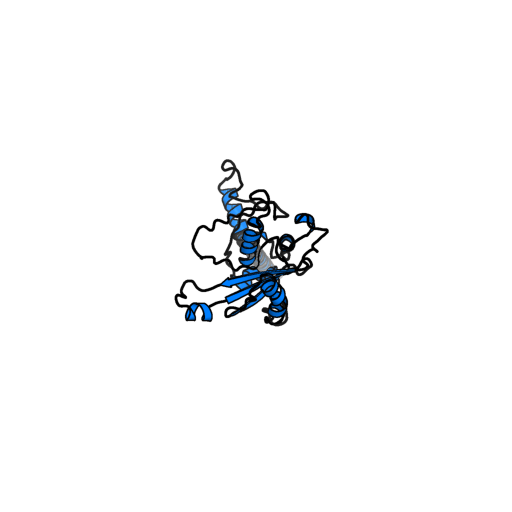13 0.817 1.00 89.12 158 ALA A CA 1
ATOM 1196 C C . ALA A 1 158 ? -7.946 -0.849 2.328 1.00 89.12 158 ALA A C 1
ATOM 1198 O O . ALA A 1 158 ? -7.034 -0.900 3.146 1.00 89.12 158 ALA A O 1
ATOM 1199 N N . ASN A 1 159 ? -9.224 -0.833 2.719 1.00 87.62 159 ASN A N 1
ATOM 1200 C CA . ASN A 1 159 ? -9.654 -0.648 4.112 1.00 87.62 159 ASN A CA 1
ATOM 1201 C C . ASN A 1 159 ? -9.191 -1.742 5.089 1.00 87.62 159 ASN A C 1
ATOM 1203 O O . ASN A 1 159 ? -9.163 -1.525 6.301 1.00 87.62 159 ASN A O 1
ATOM 1207 N N . LYS A 1 160 ? -8.832 -2.920 4.573 1.00 88.31 160 LYS A N 1
ATOM 1208 C CA . LYS A 1 160 ? -8.322 -4.054 5.353 1.00 88.31 160 LYS A CA 1
ATOM 1209 C C . LYS A 1 160 ? -6.812 -4.255 5.197 1.00 88.31 160 LYS A C 1
ATOM 1211 O O . LYS A 1 160 ? -6.266 -5.127 5.870 1.00 88.31 160 LYS A O 1
ATOM 1216 N N . LEU A 1 161 ? -6.144 -3.472 4.351 1.00 88.12 161 LEU A N 1
ATOM 1217 C CA . LEU A 1 161 ? -4.734 -3.637 3.995 1.00 88.12 161 LEU A CA 1
ATOM 1218 C C . LEU A 1 161 ? -3.825 -3.552 5.230 1.00 88.12 161 LEU A C 1
ATOM 1220 O O . LEU A 1 161 ? -3.139 -4.527 5.537 1.00 88.12 161 LEU A O 1
ATOM 1224 N N . ALA A 1 162 ? -3.904 -2.453 5.993 1.00 86.12 162 ALA A N 1
ATOM 1225 C CA . ALA A 1 162 ? -3.090 -2.244 7.197 1.00 86.12 162 ALA A CA 1
ATOM 1226 C C . ALA A 1 162 ? -3.260 -3.385 8.207 1.00 86.12 162 ALA A C 1
ATOM 1228 O O . ALA A 1 162 ? -2.290 -4.017 8.623 1.00 86.12 162 ALA A O 1
ATOM 1229 N N . ARG A 1 163 ? -4.520 -3.717 8.522 1.00 85.88 163 ARG A N 1
ATOM 1230 C CA . ARG A 1 163 ? -4.845 -4.769 9.488 1.00 85.88 163 ARG A CA 1
ATOM 1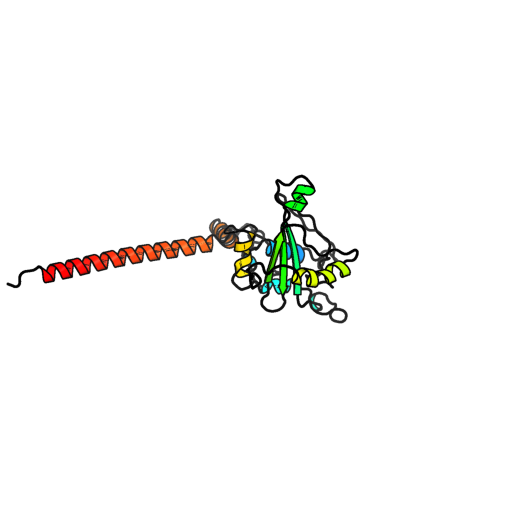231 C C . ARG A 1 163 ? -4.331 -6.137 9.061 1.00 85.88 163 ARG A C 1
ATOM 1233 O O . ARG A 1 163 ? -3.924 -6.917 9.915 1.00 85.88 163 ARG A O 1
ATOM 1240 N N . THR A 1 164 ? -4.383 -6.429 7.765 1.00 88.06 164 THR A N 1
ATOM 1241 C CA . THR A 1 164 ? -4.023 -7.751 7.251 1.00 88.06 164 THR A CA 1
ATOM 1242 C C . THR A 1 164 ? -2.515 -7.956 7.184 1.00 88.06 164 THR A C 1
ATOM 1244 O O . THR A 1 164 ? -2.039 -9.012 7.582 1.00 88.06 164 THR A O 1
ATOM 1247 N N . LEU A 1 165 ? -1.764 -6.959 6.712 1.00 86.44 165 LEU A N 1
ATOM 1248 C CA . LEU A 1 165 ? -0.310 -7.080 6.570 1.00 86.44 165 LEU A CA 1
ATOM 1249 C C . LEU A 1 165 ? 0.435 -6.815 7.881 1.00 86.44 165 LEU A C 1
ATOM 1251 O O . LEU A 1 165 ? 1.465 -7.429 8.143 1.00 86.44 165 LEU A O 1
ATOM 1255 N N . TYR A 1 166 ? -0.075 -5.895 8.702 1.00 84.94 166 TYR A N 1
ATOM 1256 C CA . TYR A 1 166 ? 0.686 -5.316 9.811 1.00 84.94 166 TYR A CA 1
ATOM 1257 C C . TYR A 1 166 ? -0.014 -5.399 11.169 1.00 84.94 166 TYR A C 1
ATOM 1259 O O . TYR A 1 166 ? 0.576 -5.038 12.191 1.00 84.94 166 TYR A O 1
ATOM 1267 N N . GLY A 1 167 ? -1.245 -5.912 11.214 1.00 83.75 167 GLY A N 1
ATOM 1268 C CA . GLY A 1 167 ? -2.029 -5.994 12.439 1.00 83.75 167 GLY A CA 1
ATOM 1269 C C . GLY A 1 167 ? -2.565 -4.629 12.877 1.00 83.75 167 GLY A C 1
ATOM 1270 O O . GLY A 1 167 ? -2.969 -3.807 12.062 1.00 83.75 167 GLY A O 1
ATOM 1271 N N . ARG A 1 168 ? -2.639 -4.392 14.189 1.00 70.38 168 ARG A N 1
ATOM 1272 C CA . ARG A 1 168 ? -3.225 -3.159 14.752 1.00 70.38 168 ARG A CA 1
ATOM 1273 C C . ARG A 1 168 ? -2.240 -1.992 14.858 1.00 70.38 168 ARG A C 1
ATOM 1275 O O . ARG A 1 168 ? -2.637 -0.920 15.286 1.00 70.38 168 ARG A O 1
ATOM 1282 N N . THR A 1 169 ? -0.976 -2.198 14.506 1.00 62.12 169 THR A N 1
ATOM 1283 C CA . THR A 1 169 ? 0.092 -1.219 14.732 1.00 62.12 169 THR A CA 1
ATOM 1284 C C . THR A 1 169 ? 0.432 -0.491 13.439 1.00 62.12 169 THR A C 1
ATOM 1286 O O . THR A 1 169 ? 0.620 -1.130 12.402 1.00 62.12 169 THR A O 1
ATOM 1289 N N . VAL A 1 170 ? 0.575 0.833 13.503 1.00 61.66 170 VAL A N 1
ATOM 1290 C CA . VAL A 1 170 ? 1.096 1.624 12.381 1.00 61.66 170 VAL A CA 1
ATOM 1291 C C . VAL A 1 170 ? 2.574 1.301 12.171 1.00 61.66 170 VAL A C 1
ATOM 1293 O O . VAL A 1 170 ? 3.376 1.364 13.102 1.00 61.66 170 VAL A O 1
ATOM 1296 N N . ARG A 1 171 ? 2.933 0.909 10.943 1.00 66.44 171 ARG A N 1
ATOM 1297 C CA . ARG A 1 171 ? 4.305 0.507 10.583 1.00 66.44 171 ARG A CA 1
ATOM 1298 C C . ARG A 1 171 ? 5.078 1.567 9.818 1.00 66.44 171 ARG A C 1
ATOM 1300 O O . ARG A 1 171 ? 6.303 1.562 9.885 1.00 66.44 171 ARG A O 1
ATOM 1307 N N . CYS A 1 172 ? 4.390 2.443 9.098 1.00 71.44 172 CYS A N 1
ATOM 1308 C CA . CYS A 1 172 ? 5.016 3.482 8.302 1.00 71.44 172 CYS A CA 1
ATOM 1309 C C . CYS A 1 172 ? 4.240 4.782 8.442 1.00 71.44 172 CYS A C 1
ATOM 1311 O O . CYS A 1 172 ? 3.013 4.797 8.390 1.00 71.44 172 CYS A O 1
ATOM 1313 N N . VAL A 1 173 ? 5.005 5.852 8.610 1.00 66.38 173 VAL A N 1
ATOM 1314 C CA . VAL A 1 173 ? 4.544 7.227 8.553 1.00 66.38 173 VAL A CA 1
ATOM 1315 C C . VAL A 1 173 ? 5.415 7.906 7.510 1.00 66.38 173 VAL A C 1
ATOM 1317 O O . VAL A 1 173 ? 6.633 7.981 7.684 1.00 66.38 173 VAL A O 1
ATOM 1320 N N . SER A 1 174 ? 4.818 8.353 6.410 1.00 66.25 174 SER A N 1
ATOM 1321 C CA . SER A 1 174 ? 5.538 9.012 5.328 1.00 66.25 174 SER A CA 1
ATOM 1322 C C . SER A 1 174 ? 5.148 10.481 5.190 1.00 66.25 174 SER A C 1
ATOM 1324 O O . SER A 1 174 ? 4.005 10.899 5.382 1.00 66.25 174 SER A O 1
ATOM 1326 N N . PHE A 1 175 ? 6.139 11.284 4.814 1.00 62.25 175 PHE A N 1
ATOM 1327 C CA . PHE A 1 175 ? 5.979 12.695 4.499 1.00 62.25 175 PHE A CA 1
ATOM 1328 C C . PHE A 1 175 ? 6.243 12.891 3.007 1.00 62.25 175 PHE A C 1
ATOM 1330 O O . PHE A 1 175 ? 7.357 13.182 2.582 1.00 62.25 175 PHE A O 1
ATOM 1337 N N . LEU A 1 176 ? 5.210 12.689 2.193 1.00 59.69 176 LEU A N 1
ATOM 1338 C CA . LEU A 1 176 ? 5.236 13.001 0.763 1.00 59.69 176 LEU A CA 1
ATOM 1339 C C . LEU A 1 176 ? 4.807 14.464 0.583 1.00 59.69 176 LEU A C 1
ATOM 1341 O O . LEU A 1 176 ? 3.860 14.917 1.227 1.00 59.69 176 LEU A O 1
ATOM 1345 N N . SER A 1 177 ? 5.488 15.223 -0.276 1.00 51.59 177 SER A N 1
ATOM 1346 C CA . SER A 1 177 ? 5.016 16.568 -0.618 1.00 51.59 177 SER A CA 1
ATOM 1347 C C . SER A 1 177 ? 3.756 16.496 -1.493 1.00 51.59 177 SER A C 1
ATOM 1349 O O . SER A 1 177 ? 3.431 15.466 -2.089 1.00 51.59 177 SER A O 1
ATOM 1351 N N . THR A 1 178 ? 3.010 17.596 -1.525 1.00 48.88 178 THR A N 1
ATOM 1352 C CA . THR A 1 178 ? 1.657 17.730 -2.083 1.00 48.88 178 THR A CA 1
ATOM 1353 C C . THR A 1 178 ? 1.516 17.427 -3.575 1.00 48.88 178 THR A C 1
ATOM 1355 O O . THR A 1 178 ? 0.394 17.258 -4.031 1.00 48.88 178 THR A O 1
ATOM 1358 N N . SER A 1 179 ? 2.601 17.305 -4.346 1.00 46.62 179 SER A N 1
ATOM 1359 C CA . SER A 1 179 ? 2.513 17.062 -5.795 1.00 46.62 179 SER A CA 1
ATOM 1360 C C . SER A 1 179 ? 2.023 15.660 -6.181 1.00 46.62 179 SER A C 1
ATOM 1362 O O . SER A 1 179 ? 1.746 15.423 -7.350 1.00 46.62 179 SER A O 1
ATOM 1364 N N . VAL A 1 180 ? 1.888 14.745 -5.214 1.00 47.97 180 VAL A N 1
ATOM 1365 C CA . VAL A 1 180 ? 1.276 13.409 -5.389 1.00 47.97 180 VAL A CA 1
ATOM 1366 C C . VAL A 1 180 ? 0.061 13.243 -4.456 1.00 47.97 180 VAL A C 1
ATOM 1368 O O . VAL A 1 180 ? -0.243 12.140 -4.011 1.00 47.97 180 VAL A O 1
ATOM 1371 N N . ARG A 1 181 ? -0.567 14.349 -4.022 1.00 54.22 181 ARG A N 1
ATOM 1372 C CA . ARG A 1 181 ? -1.657 14.328 -3.034 1.00 54.22 181 ARG A CA 1
ATOM 1373 C C . ARG A 1 181 ? -2.826 15.210 -3.449 1.00 54.22 181 ARG A C 1
ATOM 1375 O O . ARG A 1 181 ? -2.646 16.382 -3.754 1.00 54.22 181 ARG A O 1
ATOM 1382 N N . ALA A 1 182 ? -4.035 14.708 -3.219 1.00 40.25 182 ALA A N 1
ATOM 1383 C CA . ALA A 1 182 ? -5.257 15.511 -3.235 1.00 40.25 182 ALA A CA 1
ATOM 1384 C C . ALA A 1 182 ? -5.492 16.345 -1.948 1.00 40.25 182 ALA A C 1
ATOM 1386 O O . ALA A 1 182 ? -6.418 17.150 -1.905 1.00 40.25 182 ALA A O 1
ATOM 1387 N N . SER A 1 183 ? -4.715 16.162 -0.866 1.00 44.59 183 SER A N 1
ATOM 1388 C CA . SER A 1 183 ? -4.975 16.839 0.421 1.00 44.59 183 SER A CA 1
ATOM 1389 C C . SER A 1 183 ? -3.711 17.137 1.230 1.00 44.59 183 SER A C 1
ATOM 1391 O O . SER A 1 183 ? -2.842 16.281 1.399 1.00 44.59 183 SER A O 1
ATOM 1393 N N . ALA A 1 184 ? -3.668 18.336 1.817 1.00 47.00 184 ALA A N 1
ATOM 1394 C CA . ALA A 1 184 ? -2.656 18.773 2.773 1.00 47.00 184 ALA A CA 1
ATOM 1395 C C . ALA A 1 184 ? -2.901 18.136 4.153 1.00 47.00 184 ALA A C 1
ATOM 1397 O O . ALA A 1 184 ? -3.583 18.696 5.004 1.00 47.00 184 ALA A O 1
ATOM 1398 N N . THR A 1 185 ? -2.395 16.928 4.377 1.00 48.59 185 THR A N 1
ATOM 1399 C CA . THR A 1 185 ? -2.256 16.383 5.737 1.00 48.59 185 THR A CA 1
ATOM 1400 C C . THR A 1 185 ? -1.062 17.040 6.428 1.00 48.59 185 THR A C 1
ATOM 1402 O O . THR A 1 185 ? -0.047 17.304 5.781 1.00 48.59 185 THR A O 1
ATOM 1405 N N . ALA A 1 186 ? -1.176 17.301 7.735 1.00 47.38 186 ALA A N 1
ATOM 1406 C CA . ALA A 1 186 ? -0.128 17.932 8.534 1.00 47.38 186 ALA A CA 1
ATOM 1407 C C . ALA A 1 186 ? 1.205 17.178 8.387 1.00 47.38 186 ALA A C 1
ATOM 1409 O O . ALA A 1 186 ? 1.341 16.023 8.788 1.00 47.38 186 ALA A O 1
ATOM 1410 N N . ASN A 1 187 ? 2.185 17.832 7.770 1.00 53.38 187 ASN A N 1
ATOM 1411 C CA . ASN A 1 187 ? 3.526 17.304 7.583 1.00 53.38 187 ASN A CA 1
ATOM 1412 C C . ASN A 1 187 ? 4.446 17.976 8.606 1.00 53.38 187 ASN A C 1
ATOM 1414 O O . ASN A 1 187 ? 4.771 19.151 8.455 1.00 53.38 187 ASN A O 1
ATOM 1418 N N . LEU A 1 188 ? 4.854 17.236 9.640 1.00 52.25 188 LEU A N 1
ATOM 1419 C CA . LEU A 1 188 ? 5.741 17.736 10.698 1.00 52.25 188 LEU A CA 1
ATOM 1420 C C . LEU A 1 188 ? 7.086 18.237 10.160 1.00 52.25 188 LEU A C 1
ATOM 1422 O O . LEU A 1 188 ? 7.678 19.127 10.756 1.00 52.25 188 LEU A O 1
ATOM 1426 N N . LEU A 1 189 ? 7.551 17.701 9.027 1.00 53.00 189 LEU A N 1
ATOM 1427 C CA . LEU A 1 189 ? 8.808 18.108 8.392 1.00 53.00 189 LEU A CA 1
ATOM 1428 C C . LEU A 1 189 ? 8.659 19.315 7.457 1.00 53.00 189 LEU A C 1
ATOM 1430 O O . LEU A 1 189 ? 9.665 19.888 7.051 1.00 53.00 189 LEU A O 1
ATOM 1434 N N . ALA A 1 190 ? 7.430 19.685 7.086 1.00 52.53 190 ALA A N 1
ATOM 1435 C CA . ALA A 1 190 ? 7.161 20.828 6.211 1.00 52.53 190 ALA A CA 1
ATOM 1436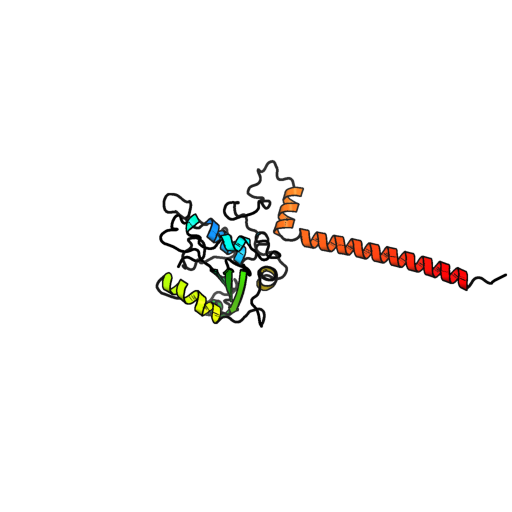 C C . ALA A 1 190 ? 6.537 22.022 6.948 1.00 52.53 190 ALA A C 1
ATOM 1438 O O . ALA A 1 190 ? 6.326 23.065 6.331 1.00 52.53 190 ALA A O 1
ATOM 1439 N N . GLN A 1 191 ? 6.230 21.887 8.242 1.00 55.47 191 GLN A N 1
ATOM 1440 C CA . GLN A 1 191 ? 5.785 23.014 9.054 1.00 55.47 191 GLN A CA 1
ATOM 1441 C C . GLN A 1 191 ? 6.985 23.884 9.438 1.00 55.47 191 GLN A C 1
ATOM 1443 O O . GLN A 1 191 ? 8.032 23.353 9.821 1.00 55.47 191 GLN A O 1
ATOM 1448 N N . PRO A 1 192 ? 6.864 25.216 9.334 1.00 53.28 192 PRO A N 1
ATOM 1449 C CA . PRO A 1 19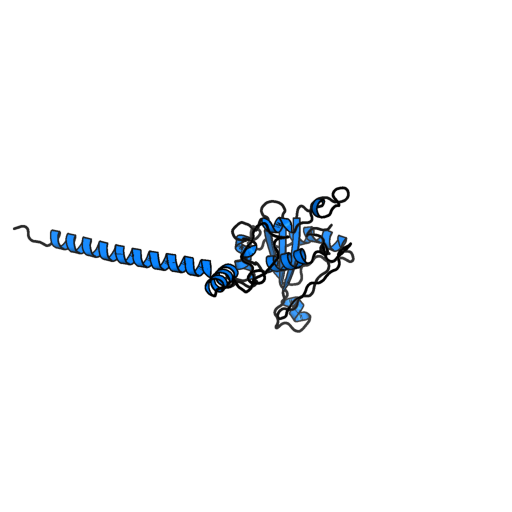2 ? 7.931 26.096 9.764 1.00 53.28 192 PRO A CA 1
ATOM 1450 C C . PRO A 1 192 ? 8.123 25.916 11.281 1.00 53.28 192 PRO A C 1
ATOM 1452 O O . PRO A 1 192 ? 7.166 25.870 12.052 1.00 53.28 192 PRO A O 1
ATOM 1455 N N . LEU A 1 193 ? 9.380 25.727 11.701 1.00 55.34 193 LEU A N 1
ATOM 1456 C CA . LEU A 1 193 ? 9.764 25.317 13.065 1.00 55.34 193 LEU A CA 1
ATOM 1457 C C . LEU A 1 193 ? 9.220 26.230 14.176 1.00 55.34 193 LEU A C 1
ATOM 1459 O O . LEU A 1 193 ? 9.109 25.810 15.322 1.00 55.34 193 LEU A O 1
ATOM 1463 N N . ASN A 1 194 ? 8.870 27.468 13.835 1.00 60.81 194 ASN A N 1
ATOM 1464 C CA . ASN A 1 194 ? 8.277 28.458 14.729 1.00 60.81 194 ASN A CA 1
ATOM 1465 C C . ASN A 1 194 ? 6.780 28.226 15.029 1.00 60.81 194 ASN A C 1
ATOM 1467 O O . ASN A 1 194 ? 6.254 28.884 15.921 1.00 60.81 194 ASN A O 1
ATOM 1471 N N . GLU A 1 195 ? 6.099 27.314 14.326 1.00 64.50 195 GLU A N 1
ATOM 1472 C CA . GLU A 1 195 ? 4.664 27.016 14.499 1.00 64.50 195 GLU A CA 1
ATOM 1473 C C . GLU A 1 195 ? 4.378 25.608 15.062 1.00 64.50 195 GLU A C 1
ATOM 1475 O O . GLU A 1 195 ? 3.215 25.208 15.193 1.00 64.50 195 GLU A O 1
ATOM 1480 N N . LEU A 1 196 ? 5.424 24.850 15.408 1.00 65.44 196 LEU A N 1
ATOM 1481 C CA . LEU A 1 196 ? 5.337 23.496 15.963 1.00 65.44 196 LEU A CA 1
ATOM 1482 C C . LEU A 1 196 ? 5.185 23.532 17.492 1.00 65.44 196 LEU A C 1
ATOM 1484 O O . LEU A 1 196 ? 6.137 23.279 18.231 1.00 65.44 196 LEU A O 1
ATOM 1488 N N . THR A 1 197 ? 3.986 23.850 17.985 1.00 73.69 197 THR A N 1
ATOM 1489 C CA . THR A 1 197 ? 3.694 23.709 19.422 1.00 73.69 197 THR A CA 1
ATOM 1490 C C . THR A 1 197 ? 3.642 22.226 19.828 1.00 73.69 197 THR A C 1
ATOM 1492 O O . THR A 1 197 ? 3.358 21.373 18.978 1.00 73.69 197 THR A O 1
ATOM 1495 N N . PRO A 1 198 ? 3.885 21.880 21.108 1.00 75.88 198 PRO A N 1
ATOM 1496 C CA . PRO A 1 198 ? 3.772 20.502 21.591 1.00 75.88 198 PRO A CA 1
ATOM 1497 C C . PRO A 1 198 ? 2.424 19.847 21.266 1.00 75.88 198 PRO A C 1
ATOM 1499 O O . PRO A 1 198 ? 2.387 18.674 20.906 1.00 75.88 198 PRO A O 1
ATOM 1502 N N . GLU A 1 199 ? 1.331 20.611 21.318 1.00 75.19 199 GLU A N 1
ATOM 1503 C CA . GLU A 1 199 ? -0.022 20.144 20.997 1.00 75.19 199 GLU A CA 1
ATOM 1504 C C . GLU A 1 199 ? -0.136 19.779 19.516 1.00 75.19 199 GLU A C 1
ATOM 1506 O O . GLU A 1 199 ? -0.627 18.708 19.179 1.00 75.19 199 GLU A O 1
ATOM 1511 N N . ARG A 1 200 ? 0.406 20.609 18.616 1.00 69.38 200 ARG A N 1
ATOM 1512 C CA . ARG A 1 200 ? 0.418 20.316 17.175 1.00 69.38 200 ARG A CA 1
ATOM 1513 C C . ARG A 1 200 ? 1.298 19.125 16.825 1.00 69.38 200 ARG A C 1
ATOM 1515 O O . ARG A 1 200 ? 0.964 18.363 15.917 1.00 69.38 200 ARG A O 1
ATOM 1522 N N . ILE A 1 201 ? 2.414 18.957 17.535 1.00 69.50 201 ILE A N 1
ATOM 1523 C CA . ILE A 1 201 ? 3.263 17.772 17.402 1.00 69.50 201 ILE A CA 1
ATOM 1524 C C . ILE A 1 201 ? 2.481 16.533 17.832 1.00 69.50 201 ILE A C 1
ATOM 1526 O O . ILE A 1 201 ? 2.477 15.540 17.106 1.00 69.50 201 ILE A O 1
ATOM 1530 N N . PHE A 1 202 ? 1.790 16.603 18.970 1.00 70.50 202 PHE A N 1
ATOM 1531 C CA . PHE A 1 202 ? 0.963 15.513 19.468 1.00 70.50 202 PHE A CA 1
ATOM 1532 C C . PHE A 1 202 ? -0.179 15.176 18.506 1.00 70.50 202 PHE A C 1
ATOM 1534 O O . PHE A 1 202 ? -0.317 14.014 18.145 1.00 70.50 202 PHE A O 1
ATOM 1541 N N . ASP A 1 203 ? -0.928 16.164 18.016 1.00 68.62 203 ASP A N 1
ATOM 1542 C CA . ASP A 1 203 ? -2.027 15.959 17.066 1.00 68.62 203 ASP A CA 1
ATOM 1543 C C . ASP A 1 203 ? -1.539 15.340 15.757 1.00 68.62 203 ASP A C 1
ATOM 1545 O O . ASP A 1 203 ? -2.170 14.432 15.212 1.00 68.62 203 ASP A O 1
ATOM 1549 N N . ALA A 1 204 ? -0.392 15.802 15.253 1.00 66.56 204 ALA A N 1
ATOM 1550 C CA . ALA A 1 204 ? 0.211 15.232 14.064 1.00 66.56 204 ALA A CA 1
ATOM 1551 C C . ALA A 1 204 ? 0.665 13.793 14.322 1.00 66.56 204 ALA A C 1
ATOM 1553 O O . ALA A 1 204 ? 0.302 12.911 13.555 1.00 66.56 204 ALA A O 1
ATOM 1554 N N . ILE A 1 205 ? 1.393 13.513 15.407 1.00 69.06 205 ILE A N 1
ATOM 1555 C CA . ILE A 1 205 ? 1.792 12.142 15.762 1.00 69.06 205 ILE A CA 1
ATOM 1556 C C . ILE A 1 205 ? 0.554 11.260 15.956 1.00 69.06 205 ILE A C 1
ATOM 1558 O O . ILE A 1 205 ? 0.520 10.150 15.433 1.00 69.06 205 ILE A O 1
ATOM 1562 N N . GLY A 1 206 ? -0.474 11.746 16.645 1.00 67.75 206 GLY A N 1
ATOM 1563 C CA . GLY A 1 206 ? -1.716 11.034 16.923 1.00 67.75 206 GLY A CA 1
ATOM 1564 C C . GLY A 1 206 ? -2.515 10.710 15.662 1.00 67.75 206 GLY A C 1
ATOM 1565 O O . GLY A 1 206 ? -3.012 9.593 15.513 1.00 67.75 206 GLY A O 1
ATOM 1566 N N . ALA A 1 207 ? -2.566 11.637 14.703 1.00 64.31 207 ALA A N 1
ATOM 1567 C CA . ALA A 1 207 ? -3.135 11.394 13.382 1.00 64.31 207 ALA A CA 1
ATOM 1568 C C . ALA A 1 207 ? -2.290 10.397 12.572 1.00 64.31 207 ALA A C 1
ATOM 1570 O O . ALA A 1 207 ? -2.834 9.488 11.955 1.00 64.31 207 ALA A O 1
ATOM 1571 N N . LEU A 1 208 ? -0.960 10.532 12.598 1.00 61.62 208 LEU A N 1
ATOM 1572 C CA . LEU A 1 208 ? -0.030 9.696 11.827 1.00 61.62 208 LEU A CA 1
ATOM 1573 C C . LEU A 1 208 ? 0.030 8.251 12.337 1.00 61.62 208 LEU A C 1
ATOM 1575 O O . LEU A 1 208 ? 0.219 7.322 11.561 1.00 61.62 208 LEU A O 1
ATOM 1579 N N . THR A 1 209 ? -0.116 8.056 13.643 1.00 64.06 209 THR A N 1
ATOM 1580 C CA . THR A 1 209 ? -0.067 6.743 14.304 1.00 64.06 209 THR A CA 1
ATOM 1581 C C . THR A 1 209 ? -1.448 6.113 14.481 1.00 64.06 209 THR A C 1
ATOM 1583 O O . THR A 1 209 ? -1.547 5.002 14.996 1.00 64.06 209 THR A O 1
ATOM 1586 N N . GLY A 1 210 ? -2.521 6.802 14.078 1.00 62.28 210 GLY A N 1
ATOM 1587 C CA . GLY A 1 210 ? -3.897 6.359 14.303 1.00 62.28 210 GLY A CA 1
ATOM 1588 C C . GLY A 1 210 ? -4.340 6.390 15.774 1.00 62.28 210 GLY A C 1
ATOM 1589 O O . GLY A 1 210 ? -5.474 6.002 16.062 1.00 62.28 210 GLY A O 1
ATOM 1590 N N . LEU A 1 211 ? -3.491 6.881 16.687 1.00 70.38 211 LEU A N 1
ATOM 1591 C CA . LEU A 1 211 ? -3.764 7.042 18.120 1.00 70.38 211 LEU A CA 1
ATOM 1592 C C . LEU A 1 211 ? -4.988 7.924 18.377 1.00 70.38 211 LEU A C 1
ATOM 1594 O O . LEU A 1 211 ? -5.749 7.631 19.292 1.00 70.38 211 LEU A O 1
ATOM 1598 N N . ASN A 1 212 ? -5.242 8.935 17.537 1.00 70.31 212 ASN A N 1
ATOM 1599 C CA . ASN A 1 212 ? -6.441 9.772 17.676 1.00 70.31 212 ASN A CA 1
ATOM 1600 C C . ASN A 1 212 ? -7.720 8.933 17.633 1.00 70.31 212 ASN A C 1
ATOM 1602 O O . ASN A 1 212 ? -8.621 9.136 18.438 1.00 70.31 212 ASN A O 1
ATOM 1606 N N . ARG A 1 213 ? -7.779 7.931 16.745 1.00 69.31 213 ARG A N 1
ATOM 1607 C CA . ARG A 1 213 ? -8.946 7.050 16.647 1.00 69.31 213 ARG A CA 1
ATOM 1608 C C . ARG A 1 213 ? -9.100 6.181 17.891 1.00 69.31 213 ARG A C 1
ATOM 1610 O O . ARG A 1 213 ? -10.220 5.927 18.312 1.00 69.31 213 ARG A O 1
ATOM 1617 N N . GLU A 1 214 ? -7.992 5.723 18.469 1.00 74.31 214 GLU A N 1
ATOM 1618 C CA . GLU A 1 214 ? -8.022 4.927 19.700 1.00 74.31 214 GLU A CA 1
ATOM 1619 C C . GLU A 1 214 ? -8.459 5.767 20.907 1.00 74.31 214 GLU A C 1
ATOM 1621 O O . GLU A 1 214 ? -9.292 5.307 21.684 1.00 74.31 214 GLU A O 1
ATOM 1626 N N . ILE A 1 215 ? -7.979 7.010 21.010 1.00 79.88 215 ILE A N 1
ATOM 1627 C CA . ILE A 1 215 ? -8.386 7.971 22.045 1.00 79.88 215 ILE A CA 1
ATOM 1628 C C . ILE A 1 215 ? -9.873 8.324 21.898 1.00 79.88 215 ILE A C 1
ATOM 1630 O O . ILE A 1 215 ? -10.610 8.305 22.882 1.00 79.88 215 ILE A O 1
ATOM 1634 N N . ASP A 1 216 ? -10.349 8.583 20.678 1.00 81.44 216 ASP A N 1
ATOM 1635 C CA . ASP A 1 216 ? -11.763 8.867 20.411 1.00 81.44 216 ASP A CA 1
ATOM 1636 C C . ASP A 1 216 ? -12.667 7.672 20.745 1.00 81.44 216 ASP A C 1
ATOM 1638 O O . ASP A 1 216 ? -13.751 7.841 21.315 1.00 81.44 216 ASP A O 1
ATOM 1642 N N . ASP A 1 217 ? -12.244 6.456 20.383 1.00 81.56 217 ASP A N 1
ATOM 1643 C CA . ASP A 1 217 ? -12.972 5.224 20.691 1.00 81.56 217 ASP A CA 1
ATOM 1644 C C . ASP A 1 217 ? -13.012 4.986 22.217 1.00 81.56 217 ASP A C 1
ATOM 1646 O O . ASP A 1 217 ? -14.062 4.618 22.754 1.00 81.56 217 ASP A O 1
ATOM 1650 N N . GLU A 1 218 ? -11.920 5.267 22.938 1.00 87.12 218 GLU A N 1
ATOM 1651 C CA . GLU A 1 218 ? -11.865 5.211 24.403 1.00 87.12 218 GLU A CA 1
ATOM 1652 C C . GLU A 1 218 ? -12.786 6.252 25.055 1.00 87.12 218 GLU A C 1
ATOM 1654 O O . GLU A 1 218 ? -13.553 5.921 25.962 1.00 87.12 218 GLU A O 1
ATOM 1659 N N . LEU A 1 219 ? -12.761 7.502 24.586 1.00 88.19 219 LEU A N 1
ATOM 1660 C CA . LEU A 1 219 ? -13.621 8.570 25.099 1.00 88.19 219 LEU A CA 1
ATOM 1661 C C . LEU A 1 219 ? -15.102 8.210 24.951 1.00 88.19 219 LEU A C 1
ATOM 1663 O O . LEU A 1 219 ? -15.872 8.356 25.903 1.00 88.19 219 LEU A O 1
ATOM 1667 N N . LYS A 1 220 ? -15.495 7.668 23.792 1.00 89.38 220 LYS A N 1
ATOM 1668 C CA . LYS A 1 220 ? -16.860 7.167 23.566 1.00 89.38 220 LYS A CA 1
ATOM 1669 C C . LYS A 1 220 ? -17.201 6.010 24.499 1.00 89.38 220 LYS A C 1
ATOM 1671 O O . LYS A 1 220 ? -18.318 5.959 25.015 1.00 89.38 220 LYS A O 1
ATOM 1676 N N . ALA A 1 221 ? -16.263 5.092 24.732 1.00 87.19 221 ALA A N 1
ATOM 1677 C CA . ALA A 1 221 ? -16.463 3.983 25.659 1.00 87.19 221 ALA A CA 1
ATOM 1678 C C . ALA A 1 221 ? -16.691 4.484 27.095 1.00 87.19 221 ALA A C 1
ATOM 1680 O O . ALA A 1 221 ? -17.667 4.075 27.723 1.00 87.19 221 ALA A O 1
ATOM 1681 N N . ARG A 1 222 ? -15.877 5.435 27.572 1.00 88.69 222 ARG A N 1
ATOM 1682 C CA . ARG A 1 222 ? -16.025 6.054 28.901 1.00 88.69 222 ARG A CA 1
ATOM 1683 C C . ARG A 1 222 ? -17.344 6.812 29.047 1.00 88.69 222 ARG A C 1
ATOM 1685 O O . ARG A 1 222 ? -18.020 6.678 30.063 1.00 88.69 222 ARG A O 1
ATOM 1692 N N . GLN A 1 223 ? -17.743 7.581 28.032 1.00 90.75 223 GLN A N 1
ATOM 1693 C CA . GLN A 1 223 ? -19.038 8.275 28.029 1.00 90.75 223 GLN A CA 1
ATOM 1694 C C . GLN A 1 223 ? -20.205 7.289 28.108 1.00 90.75 223 GLN A C 1
ATOM 1696 O O . GLN A 1 223 ? -21.150 7.504 28.866 1.00 90.75 223 GLN A O 1
ATOM 1701 N N . LYS A 1 224 ? -20.126 6.186 27.356 1.00 90.50 224 LYS A N 1
ATOM 1702 C CA . LYS A 1 224 ? -21.135 5.131 27.397 1.00 90.50 224 LYS A CA 1
ATOM 1703 C C . LYS A 1 224 ? -21.195 4.483 28.778 1.00 90.50 224 LYS A C 1
ATOM 1705 O O . LYS A 1 224 ? -22.279 4.347 29.328 1.00 90.50 224 LYS A O 1
ATOM 1710 N N . GLU A 1 225 ? -20.058 4.125 29.361 1.00 90.62 225 GLU A N 1
ATOM 1711 C CA . GLU A 1 225 ? -20.003 3.528 30.698 1.00 90.62 225 GLU A CA 1
ATOM 1712 C C . GLU A 1 225 ? -20.601 4.453 31.770 1.00 90.62 225 GLU A C 1
ATOM 1714 O O . GLU A 1 225 ? -21.414 4.012 32.582 1.00 90.62 225 GLU A O 1
ATOM 1719 N N . TYR A 1 226 ? -20.296 5.752 31.707 1.00 91.19 226 TYR A N 1
ATOM 1720 C CA . TYR A 1 226 ? -20.909 6.750 32.582 1.00 91.19 226 TYR A CA 1
ATOM 1721 C C . TYR A 1 226 ? -22.434 6.805 32.419 1.00 91.19 226 TYR A C 1
ATOM 1723 O O . TYR A 1 226 ? -23.159 6.776 33.413 1.00 91.19 226 TYR A O 1
ATOM 1731 N N . GLN A 1 227 ? -22.938 6.821 31.180 1.00 90.62 227 GLN A N 1
ATOM 1732 C CA . GLN A 1 227 ? -24.380 6.830 30.924 1.00 90.62 227 GLN A CA 1
ATOM 1733 C C . GLN A 1 227 ? -25.063 5.574 31.480 1.00 90.62 227 GLN A C 1
ATOM 1735 O O . GLN A 1 227 ? -26.089 5.677 32.145 1.00 90.62 227 GLN A O 1
ATOM 1740 N N . HIS A 1 228 ? -24.458 4.400 31.283 1.00 89.44 228 HIS A N 1
ATOM 1741 C CA . HIS A 1 228 ? -24.956 3.146 31.845 1.00 89.44 228 HIS A CA 1
ATOM 1742 C C . HIS A 1 228 ? -25.014 3.181 33.383 1.00 89.44 228 HIS A C 1
ATOM 1744 O O . HIS A 1 228 ? -25.975 2.681 33.967 1.00 89.44 228 HIS A O 1
ATOM 1750 N N . ALA A 1 229 ? -24.024 3.786 34.048 1.00 90.31 229 ALA A N 1
ATOM 1751 C CA . ALA A 1 229 ? -24.025 3.940 35.502 1.00 90.31 229 ALA A CA 1
ATOM 1752 C C . ALA A 1 229 ? -25.140 4.885 35.990 1.00 90.31 229 ALA A C 1
ATOM 1754 O O . ALA A 1 229 ? -25.811 4.588 36.980 1.00 90.31 229 ALA A O 1
ATOM 1755 N N . VAL A 1 230 ? -25.373 5.992 35.276 1.00 93.56 230 VAL A N 1
ATOM 1756 C CA . VAL A 1 230 ? -26.467 6.934 35.568 1.00 93.56 230 VAL A CA 1
ATOM 1757 C C . VAL A 1 230 ? -27.831 6.267 35.385 1.00 93.56 230 VAL A C 1
ATOM 1759 O O . VAL A 1 230 ? -28.704 6.403 36.245 1.00 93.56 230 VAL A O 1
ATOM 1762 N N . ASP A 1 231 ? -28.014 5.516 34.300 1.00 91.56 231 ASP A N 1
ATOM 1763 C CA . ASP A 1 231 ? -29.265 4.809 34.017 1.00 91.56 231 ASP A CA 1
ATOM 1764 C C . ASP A 1 231 ? -29.535 3.720 35.067 1.00 91.56 231 ASP A C 1
ATOM 1766 O O . ASP A 1 231 ? -30.663 3.586 35.543 1.00 91.56 231 ASP A O 1
ATOM 1770 N N . ALA A 1 232 ? -28.496 2.996 35.502 1.00 91.69 232 ALA A N 1
ATOM 1771 C CA . ALA A 1 232 ? -28.597 2.011 36.577 1.00 91.69 232 ALA A CA 1
ATOM 1772 C C . ALA A 1 232 ? -28.989 2.650 37.921 1.00 91.69 232 ALA A C 1
ATOM 1774 O O . ALA A 1 232 ? -29.862 2.129 38.614 1.00 91.69 232 ALA A O 1
ATOM 1775 N N . GLN A 1 233 ? -28.402 3.800 38.278 1.00 91.81 233 GLN A N 1
ATOM 1776 C CA . GLN A 1 233 ? -28.800 4.543 39.481 1.00 91.81 233 GLN A CA 1
ATOM 1777 C C . GLN A 1 233 ? -30.252 5.017 39.404 1.00 91.81 233 GLN A C 1
ATOM 1779 O O . GLN A 1 233 ? -30.989 4.896 40.383 1.00 91.81 233 GLN A O 1
ATOM 1784 N N . ARG A 1 234 ? -30.686 5.528 38.246 1.00 92.69 234 ARG A N 1
ATOM 1785 C CA . ARG A 1 234 ? -32.072 5.964 38.045 1.00 92.69 234 ARG A CA 1
ATOM 1786 C C . ARG A 1 234 ? -33.051 4.801 38.193 1.00 92.69 234 ARG A C 1
ATOM 1788 O O . ARG A 1 234 ? -34.018 4.928 38.936 1.00 92.69 234 ARG A O 1
ATOM 1795 N N . ALA A 1 235 ? -32.766 3.669 37.552 1.00 90.44 235 ALA A N 1
ATOM 1796 C CA . ALA A 1 235 ? -33.585 2.466 37.655 1.00 90.44 235 ALA A CA 1
ATOM 1797 C C . ALA A 1 235 ? -33.679 1.957 39.103 1.00 90.44 235 ALA A C 1
ATOM 1799 O O . ALA A 1 235 ? -34.755 1.556 39.542 1.00 90.44 235 ALA A O 1
ATOM 1800 N N . GLN A 1 236 ? -32.583 2.030 39.868 1.00 92.50 236 GLN A N 1
ATOM 1801 C CA . GLN A 1 236 ? -32.590 1.679 41.289 1.00 92.50 236 GLN A CA 1
ATOM 1802 C C . GLN A 1 236 ? -33.481 2.625 42.104 1.00 92.50 236 GLN A C 1
ATOM 1804 O O . GLN A 1 236 ? -34.308 2.166 42.886 1.00 92.50 236 GLN A O 1
ATOM 1809 N N . HIS A 1 237 ? -33.373 3.938 41.884 1.00 91.25 237 HIS A N 1
ATOM 1810 C CA . HIS A 1 237 ? -34.228 4.926 42.546 1.00 91.25 237 HIS A CA 1
ATOM 1811 C C . HIS A 1 237 ? -35.718 4.722 42.232 1.00 91.25 237 HIS A C 1
ATOM 1813 O O . HIS A 1 237 ? -36.551 4.774 43.139 1.00 91.25 237 HIS A O 1
ATOM 1819 N N . GLU A 1 238 ? -36.059 4.468 40.967 1.00 91.88 238 GLU A N 1
ATOM 1820 C CA . GLU A 1 238 ? -37.430 4.181 40.532 1.00 91.88 238 GLU A CA 1
ATOM 1821 C C . GLU A 1 238 ? -37.960 2.884 41.154 1.00 91.88 238 GLU A C 1
ATOM 1823 O O . GLU A 1 238 ? -39.100 2.846 41.627 1.00 91.88 238 GLU A O 1
ATOM 1828 N N . TYR A 1 239 ? -37.126 1.842 41.218 1.00 89.88 239 TYR A N 1
ATOM 1829 C CA . TYR A 1 239 ? -37.458 0.591 41.895 1.00 89.88 239 TYR A CA 1
ATOM 1830 C C . TYR A 1 239 ? -37.711 0.807 43.391 1.00 89.88 239 TYR A C 1
ATOM 1832 O O . TYR A 1 239 ? -38.725 0.347 43.913 1.00 89.88 239 TYR A O 1
ATOM 1840 N N . ASP A 1 240 ? -36.846 1.551 44.081 1.00 93.06 240 ASP A N 1
ATOM 1841 C CA . ASP A 1 240 ? -36.977 1.823 45.515 1.00 93.06 240 ASP A CA 1
ATOM 1842 C C . ASP A 1 240 ? -38.209 2.689 45.830 1.00 93.06 240 ASP A C 1
ATOM 1844 O O . ASP A 1 240 ? -38.841 2.541 46.881 1.00 93.06 240 ASP A O 1
ATOM 1848 N N . GLU A 1 241 ? -38.577 3.612 44.938 1.00 90.69 241 GLU A N 1
ATOM 1849 C CA . GLU A 1 241 ? -39.837 4.354 45.021 1.00 90.69 241 GLU A CA 1
ATOM 1850 C C . GLU A 1 241 ? -41.059 3.466 44.801 1.00 90.69 241 GLU A C 1
ATOM 1852 O O . GLU A 1 241 ? -42.011 3.534 45.583 1.00 90.69 241 GLU A O 1
ATOM 1857 N N . TRP A 1 242 ? -41.048 2.643 43.751 1.00 89.56 242 TRP A N 1
ATOM 1858 C CA . TRP A 1 242 ? -42.128 1.704 43.471 1.00 89.56 242 TRP A CA 1
ATOM 1859 C C . TRP A 1 242 ? -42.319 0.736 44.639 1.00 89.56 242 TRP A C 1
ATOM 1861 O O . TRP A 1 242 ? -43.435 0.591 45.137 1.00 89.56 242 TRP A O 1
ATOM 1871 N N . ASN A 1 243 ? -41.226 0.159 45.140 1.00 90.00 243 ASN A N 1
ATOM 1872 C CA . ASN A 1 243 ? -41.241 -0.768 46.261 1.00 90.00 243 ASN A CA 1
ATOM 1873 C C . ASN A 1 243 ? -41.859 -0.097 47.493 1.00 90.00 243 ASN A C 1
ATOM 1875 O O . ASN A 1 243 ? -42.836 -0.605 48.034 1.00 90.00 243 ASN A O 1
ATOM 1879 N N . ARG A 1 244 ? -41.415 1.120 47.852 1.00 89.31 244 ARG A N 1
ATOM 1880 C CA . ARG A 1 244 ? -42.024 1.905 48.944 1.00 89.31 244 ARG A CA 1
ATOM 1881 C C . ARG A 1 244 ? -43.529 2.114 48.766 1.00 89.31 244 ARG A C 1
ATOM 1883 O O . ARG A 1 244 ? -44.262 1.976 49.741 1.00 89.31 244 ARG A O 1
ATOM 1890 N N . ARG A 1 245 ? -44.008 2.419 47.554 1.00 84.56 245 ARG A N 1
ATOM 1891 C CA . ARG A 1 245 ? -45.449 2.595 47.277 1.00 84.56 245 ARG A CA 1
ATOM 1892 C C . ARG A 1 245 ? -46.242 1.296 47.432 1.00 84.56 245 ARG A C 1
ATOM 1894 O O . ARG A 1 245 ? -47.386 1.353 47.869 1.00 84.56 245 ARG A O 1
ATOM 1901 N N . VAL A 1 246 ? -45.658 0.152 47.078 1.00 85.12 246 VAL A N 1
ATOM 1902 C CA . VAL A 1 246 ? -46.322 -1.163 47.133 1.00 85.12 246 VAL A CA 1
ATOM 1903 C C . VAL A 1 246 ? -46.293 -1.768 48.539 1.00 85.12 246 VAL A C 1
ATOM 1905 O O . VAL A 1 246 ? -47.266 -2.399 48.942 1.00 85.12 246 VAL A O 1
ATOM 1908 N N . THR A 1 247 ? -45.221 -1.556 49.308 1.00 81.19 247 THR A N 1
ATOM 1909 C CA . THR A 1 247 ? -45.099 -2.066 50.688 1.00 81.19 247 THR A CA 1
ATOM 1910 C C . THR A 1 247 ? -45.655 -1.136 51.768 1.00 81.19 247 THR A C 1
ATOM 1912 O O . THR A 1 247 ? -45.752 -1.555 52.920 1.00 81.19 247 THR A O 1
ATOM 1915 N N . SER A 1 248 ? -46.039 0.105 51.443 1.00 67.94 248 SER A N 1
ATOM 1916 C CA . SER A 1 248 ? -46.708 0.983 52.414 1.00 67.94 248 SER A CA 1
ATOM 1917 C C . SER A 1 248 ? -48.140 0.498 52.693 1.00 67.94 248 SER A C 1
ATOM 1919 O O . SER A 1 248 ? -48.921 0.357 51.747 1.00 67.94 248 SER A O 1
ATOM 1921 N N . PRO A 1 249 ? -48.532 0.274 53.962 1.00 59.50 249 PRO A N 1
ATOM 1922 C CA . PRO A 1 249 ? -49.897 -0.109 54.302 1.00 59.50 249 PRO A CA 1
ATOM 1923 C C . PRO A 1 249 ? -50.867 1.013 53.922 1.00 59.50 249 PRO A C 1
ATOM 1925 O O . PRO A 1 249 ? -50.664 2.170 54.289 1.00 59.50 249 PRO A O 1
ATOM 1928 N N . ARG A 1 250 ? -51.943 0.672 53.205 1.00 59.09 250 ARG A N 1
ATOM 1929 C CA . ARG A 1 250 ? -53.095 1.565 53.034 1.00 59.09 250 ARG A CA 1
ATOM 1930 C C . ARG A 1 250 ? -53.795 1.704 54.390 1.00 59.09 250 ARG A C 1
ATOM 1932 O O . ARG A 1 250 ? -54.489 0.778 54.800 1.00 59.09 250 ARG A O 1
ATOM 1939 N N . THR A 1 251 ? -53.554 2.815 55.082 1.00 51.88 251 THR A N 1
ATOM 1940 C CA . THR A 1 251 ? -54.379 3.298 56.205 1.00 51.88 251 THR A CA 1
ATOM 1941 C C . THR A 1 251 ? -55.717 3.813 55.710 1.00 51.88 251 THR A C 1
ATOM 1943 O O . THR A 1 251 ? -55.700 4.506 54.665 1.00 51.88 251 THR A O 1
#

Secondary structure (DSSP, 8-state):
---BTT--S------SSS--------SSSSTTSSHHHHHHHHHHHTT-GGG-GGGT-GGGGGGB--HHHHT-TTT-PPPSEEEEEEEE--TT--SHHHHHHH-EEEEEEEESSSS-EEEEEEEB------SSHHHHHHHHHHHHHHS--TBTTBPEEHHHHHHHHHTTS--------GGG-SS----TTTS-GGG--HHHHHHHHHHHTSHHHHHHHHHHHHHHHHHHHHHHHHHHHHHHHHHHHHHS---

Radius of gyration: 25.7 Å; chains: 1; bounding box: 76×50×85 Å

pLDDT: mean 80.38, std 13.44, range [40.25, 95.88]

Organism: NCBI:txid568872